Protein AF-A0AAP7IEZ2-F1 (afdb_monomer_lite)

Organism: NCBI:txid246432

Sequence (228 aa):
MKILALTYTPIIMEKRTYQNAIQQYSETKPFHDGSIRPTPSFDKSLPGISSMCRKEMLVNQVEVGDIILYFTNAKDYECEKHKSIGRNHSRLTAILKVEKIFKGTNSIHAHQQANEYYENKGIESPNNCLAGNNFPRKKGCGIIGRNQTYQSTINGYNARVKNCETFVVTSYIYSNFTTPVPFLKEDYEKILNRKLKKNSPFNQRYIKLDEDEYEAILDHIKSFGEQV

Structure (mmCIF, N/CA/C/O backbone):
data_AF-A0AAP7IEZ2-F1
#
_entry.id   AF-A0AAP7IEZ2-F1
#
loop_
_atom_site.group_PDB
_atom_site.id
_atom_site.type_symbol
_atom_site.label_atom_id
_atom_site.label_alt_id
_atom_site.label_comp_id
_atom_site.label_asym_id
_atom_site.label_entity_id
_atom_site.label_seq_id
_atom_site.pdbx_PDB_ins_code
_atom_site.Cartn_x
_atom_site.Cartn_y
_atom_site.Cartn_z
_atom_site.occupancy
_atom_site.B_iso_or_equiv
_atom_site.auth_seq_id
_atom_site.auth_comp_id
_atom_site.auth_asym_id
_atom_site.auth_atom_id
_atom_site.pdbx_PDB_model_num
ATOM 1 N N . MET A 1 1 ? -19.303 -3.868 -8.451 1.00 93.25 1 MET A N 1
ATOM 2 C CA . MET A 1 1 ? -17.878 -4.064 -8.125 1.00 93.25 1 MET A CA 1
ATOM 3 C C . MET A 1 1 ? -17.065 -3.025 -8.873 1.00 93.25 1 MET A C 1
ATOM 5 O O . MET A 1 1 ? -17.287 -2.833 -10.062 1.00 93.25 1 MET A O 1
ATOM 9 N N . LYS A 1 2 ? -16.184 -2.313 -8.179 1.00 96.25 2 LYS A N 1
ATOM 10 C CA . LYS A 1 2 ? -15.226 -1.360 -8.745 1.00 96.25 2 LYS A CA 1
ATOM 11 C C . LYS A 1 2 ? -13.822 -1.952 -8.647 1.00 96.25 2 LYS A C 1
ATOM 13 O O . LYS A 1 2 ? -13.524 -2.666 -7.692 1.00 96.25 2 LYS A O 1
ATOM 18 N N . ILE A 1 3 ? -12.970 -1.602 -9.605 1.00 96.94 3 ILE A N 1
ATOM 19 C CA . ILE A 1 3 ? -11.556 -1.973 -9.624 1.00 96.94 3 ILE A CA 1
ATOM 20 C C . ILE A 1 3 ? -10.755 -0.678 -9.571 1.00 96.94 3 ILE A C 1
ATOM 22 O O . ILE A 1 3 ? -10.867 0.171 -10.455 1.00 96.94 3 ILE A O 1
ATOM 26 N N . LEU A 1 4 ? -10.017 -0.473 -8.484 1.00 94.81 4 LEU A N 1
ATOM 27 C CA . LEU A 1 4 ? -9.353 0.793 -8.190 1.00 94.81 4 LEU A CA 1
ATOM 28 C C . LEU A 1 4 ? -7.847 0.577 -8.069 1.00 94.81 4 LEU A C 1
ATOM 30 O O . LEU A 1 4 ? -7.405 -0.223 -7.255 1.00 94.81 4 LEU A O 1
ATOM 34 N N . ALA A 1 5 ? -7.043 1.328 -8.813 1.00 93.38 5 ALA A N 1
ATOM 35 C CA . ALA A 1 5 ? -5.586 1.252 -8.754 1.00 93.38 5 ALA A CA 1
ATOM 36 C C . ALA A 1 5 ? -4.985 2.537 -8.181 1.00 93.38 5 ALA A C 1
ATOM 38 O O . ALA A 1 5 ? -5.351 3.638 -8.593 1.00 93.38 5 ALA A O 1
ATOM 39 N N . LEU A 1 6 ? -4.047 2.420 -7.241 1.00 91.81 6 LEU A N 1
ATOM 40 C CA . LEU A 1 6 ? -3.397 3.565 -6.601 1.00 91.81 6 LEU A CA 1
ATOM 41 C C . LEU A 1 6 ? -1.920 3.318 -6.314 1.00 91.81 6 LEU A C 1
ATOM 43 O O . LEU A 1 6 ? -1.449 2.182 -6.319 1.00 91.81 6 LEU A O 1
ATOM 47 N N . THR A 1 7 ? -1.200 4.404 -6.010 1.00 92.06 7 THR A N 1
ATOM 48 C CA . THR A 1 7 ? 0.209 4.320 -5.609 1.00 92.06 7 THR A CA 1
ATOM 49 C C . THR A 1 7 ? 0.473 4.539 -4.122 1.00 92.06 7 THR A C 1
ATOM 51 O O . THR A 1 7 ? -0.280 5.219 -3.405 1.00 92.06 7 THR A O 1
ATOM 54 N N . TYR A 1 8 ? 1.607 4.004 -3.673 1.00 92.31 8 TYR A N 1
ATOM 55 C CA . TYR A 1 8 ? 2.236 4.306 -2.390 1.00 92.31 8 TYR A CA 1
ATOM 56 C C . TYR A 1 8 ? 3.765 4.390 -2.521 1.00 92.31 8 TYR A C 1
ATOM 58 O O . TYR A 1 8 ? 4.344 4.071 -3.563 1.00 92.31 8 TYR A O 1
ATOM 66 N N . THR A 1 9 ? 4.420 4.859 -1.460 1.00 92.31 9 THR A N 1
ATOM 67 C CA . THR A 1 9 ? 5.882 4.949 -1.385 1.00 92.31 9 THR A CA 1
ATOM 68 C C . THR A 1 9 ? 6.406 3.752 -0.590 1.00 92.31 9 THR A C 1
ATOM 70 O O . THR A 1 9 ? 6.120 3.672 0.609 1.00 92.31 9 THR A O 1
ATOM 73 N N . PRO A 1 10 ? 7.158 2.825 -1.206 1.00 94.31 10 PRO A N 1
ATOM 74 C CA . PRO A 1 10 ? 7.689 1.671 -0.494 1.00 94.31 10 PRO A CA 1
ATOM 75 C C . PRO A 1 10 ? 8.904 2.048 0.364 1.00 94.31 10 PRO A C 1
ATOM 77 O O . PRO A 1 10 ? 9.624 3.000 0.057 1.00 94.31 10 PRO A O 1
ATOM 80 N N . ILE A 1 11 ? 9.159 1.284 1.428 1.00 93.50 11 ILE A N 1
ATOM 81 C CA . ILE A 1 11 ? 10.223 1.563 2.402 1.00 93.50 11 ILE A CA 1
ATOM 82 C C . ILE A 1 11 ? 11.633 1.502 1.795 1.00 93.50 11 ILE A C 1
ATOM 84 O O . ILE A 1 11 ? 12.502 2.267 2.208 1.00 93.50 11 ILE A O 1
ATOM 88 N N . ILE A 1 12 ? 11.848 0.668 0.767 1.00 92.06 12 ILE A N 1
ATOM 89 C CA . ILE A 1 12 ? 13.116 0.576 0.018 1.00 92.06 12 ILE A CA 1
ATOM 90 C C . ILE A 1 12 ? 13.580 1.922 -0.565 1.00 92.06 12 ILE A C 1
ATOM 92 O O . ILE A 1 12 ? 14.773 2.099 -0.792 1.00 92.06 12 ILE A O 1
ATOM 96 N N . MET A 1 13 ? 12.675 2.894 -0.747 1.00 91.38 13 MET A N 1
ATOM 97 C CA . MET A 1 13 ? 13.020 4.250 -1.198 1.00 91.38 13 MET A CA 1
ATOM 98 C C . MET A 1 13 ? 14.037 4.959 -0.300 1.00 91.38 13 MET A C 1
ATOM 100 O O . MET A 1 13 ? 14.737 5.856 -0.766 1.00 91.38 13 MET A O 1
ATOM 104 N N . GLU A 1 14 ? 14.124 4.579 0.976 1.00 90.88 14 GLU A N 1
ATOM 105 C CA . GLU A 1 14 ? 15.122 5.098 1.903 1.00 90.88 14 GLU A CA 1
ATOM 106 C C . GLU A 1 14 ? 15.958 3.957 2.484 1.00 90.88 14 GLU A C 1
ATOM 108 O O . GLU A 1 14 ? 15.595 3.348 3.490 1.00 90.88 14 GLU A O 1
ATOM 113 N N . LYS A 1 15 ? 17.126 3.702 1.875 1.00 89.12 15 LYS A N 1
ATOM 114 C CA . LYS A 1 15 ? 18.026 2.589 2.229 1.00 89.12 15 LYS A CA 1
ATOM 115 C C . LYS A 1 15 ? 18.264 2.457 3.738 1.00 89.12 15 LYS A C 1
ATOM 117 O O . LYS A 1 15 ? 18.097 1.372 4.285 1.00 89.12 15 LYS A O 1
ATOM 122 N N . ARG A 1 16 ? 18.611 3.556 4.420 1.00 91.38 16 ARG A N 1
ATOM 123 C CA . ARG A 1 16 ? 18.881 3.550 5.870 1.00 91.38 16 ARG A CA 1
ATOM 124 C C . ARG A 1 16 ? 17.635 3.200 6.685 1.00 91.38 16 ARG A C 1
ATOM 126 O O . ARG A 1 16 ? 17.714 2.411 7.619 1.00 91.38 16 ARG A O 1
ATOM 133 N N . THR A 1 17 ? 16.492 3.777 6.328 1.00 93.06 17 THR A N 1
ATOM 134 C CA . THR A 1 17 ? 15.208 3.519 6.989 1.00 93.06 17 THR A CA 1
ATOM 135 C C . THR A 1 17 ? 14.796 2.057 6.821 1.00 93.06 17 THR A C 1
ATOM 137 O O . THR A 1 17 ? 14.411 1.412 7.793 1.00 93.06 17 THR A O 1
ATOM 140 N N . TYR A 1 18 ? 14.954 1.501 5.617 1.00 92.25 18 TYR A N 1
ATOM 141 C CA . TYR A 1 18 ? 14.718 0.084 5.356 1.00 92.25 18 TYR A CA 1
ATOM 142 C C . TYR A 1 18 ? 15.659 -0.824 6.162 1.00 92.25 18 TYR A C 1
ATOM 144 O O . TYR A 1 18 ? 15.186 -1.751 6.814 1.00 92.25 18 TYR A O 1
ATOM 152 N N . GLN A 1 19 ? 16.964 -0.529 6.191 1.00 91.31 19 GLN A N 1
ATOM 153 C CA . GLN A 1 19 ? 17.949 -1.287 6.977 1.00 91.31 19 GLN A CA 1
ATOM 154 C C . GLN A 1 19 ? 17.619 -1.303 8.476 1.00 91.31 19 GLN A C 1
ATOM 156 O O . GLN A 1 19 ? 17.681 -2.353 9.108 1.00 91.31 19 GLN A O 1
ATOM 161 N N . ASN A 1 20 ? 17.220 -0.164 9.042 1.00 93.56 20 ASN A N 1
ATOM 162 C CA . ASN A 1 20 ? 16.782 -0.107 10.436 1.00 93.56 20 ASN A CA 1
ATOM 163 C C . ASN A 1 20 ? 15.496 -0.918 10.657 1.00 93.56 20 ASN A C 1
ATOM 165 O O . ASN A 1 20 ? 15.371 -1.619 11.659 1.00 93.56 20 ASN A O 1
ATOM 169 N N . ALA A 1 21 ? 14.539 -0.828 9.727 1.00 92.38 21 ALA A N 1
ATOM 170 C CA . ALA A 1 21 ? 13.266 -1.524 9.843 1.00 92.38 21 ALA A CA 1
ATOM 171 C C . ALA A 1 21 ? 13.448 -3.045 9.855 1.00 92.38 21 ALA A C 1
ATOM 173 O O . ALA A 1 21 ? 12.914 -3.686 10.750 1.00 92.38 21 ALA A O 1
ATOM 174 N N . ILE A 1 22 ? 14.261 -3.620 8.962 1.00 92.31 22 ILE A N 1
ATOM 175 C CA . ILE A 1 22 ? 14.499 -5.078 8.935 1.00 92.31 22 ILE A CA 1
ATOM 176 C C . ILE A 1 22 ? 15.251 -5.603 10.168 1.00 92.31 22 ILE A C 1
ATOM 178 O O . ILE A 1 22 ? 15.146 -6.783 10.484 1.00 92.31 22 ILE A O 1
ATOM 182 N N . GLN A 1 23 ? 15.997 -4.749 10.880 1.00 92.75 23 GLN A N 1
ATOM 183 C CA . GLN A 1 23 ? 16.635 -5.116 12.152 1.00 92.75 23 GLN A CA 1
ATOM 184 C C . GLN A 1 23 ? 15.640 -5.159 13.317 1.00 92.75 23 GLN A C 1
ATOM 186 O O . GLN A 1 23 ? 15.868 -5.868 14.292 1.00 92.75 23 GLN A O 1
ATOM 191 N N . GLN A 1 24 ? 14.565 -4.369 13.250 1.00 92.88 24 GLN A N 1
ATOM 192 C CA . GLN A 1 24 ? 13.563 -4.256 14.315 1.00 92.88 24 GLN A CA 1
ATOM 193 C C . GLN A 1 24 ? 12.298 -5.085 14.046 1.00 92.88 24 GLN A C 1
ATOM 195 O O . GLN A 1 24 ? 11.609 -5.447 14.995 1.00 92.88 24 GLN A O 1
ATOM 200 N N . TYR A 1 25 ? 12.003 -5.352 12.774 1.00 89.25 25 TYR A N 1
ATOM 201 C CA . TYR A 1 25 ? 10.783 -5.971 12.259 1.00 89.25 25 TYR A CA 1
ATOM 202 C C . TYR A 1 25 ? 11.180 -6.957 11.157 1.00 89.25 25 TYR A C 1
ATOM 204 O O . TYR A 1 25 ? 11.312 -6.574 9.987 1.00 89.25 25 TYR A O 1
ATOM 212 N N . SER A 1 26 ? 11.440 -8.210 11.532 1.00 87.31 26 SER A N 1
ATOM 213 C CA . SER A 1 26 ? 11.982 -9.242 10.634 1.00 87.31 26 SER A CA 1
ATOM 214 C C . SER A 1 26 ? 11.062 -9.562 9.450 1.00 87.31 26 SER A C 1
ATOM 216 O O . SER A 1 26 ? 11.529 -10.006 8.403 1.00 87.31 26 SER A O 1
ATOM 218 N N . GLU A 1 27 ? 9.768 -9.277 9.579 1.00 87.69 27 GLU A N 1
ATOM 219 C CA . GLU A 1 27 ? 8.741 -9.401 8.548 1.00 87.69 27 GLU A CA 1
ATOM 220 C C . GLU A 1 27 ? 8.779 -8.281 7.494 1.00 87.69 27 GLU A C 1
ATOM 222 O O . GLU A 1 27 ? 8.076 -8.347 6.481 1.00 87.69 27 GLU A O 1
ATOM 227 N N . THR A 1 28 ? 9.581 -7.233 7.703 1.00 90.50 28 THR A N 1
ATOM 228 C CA . THR A 1 28 ? 9.650 -6.098 6.778 1.00 90.50 28 THR A CA 1
ATOM 229 C C . THR A 1 28 ? 10.283 -6.505 5.452 1.00 90.50 28 THR A C 1
ATOM 231 O O . THR A 1 28 ? 11.459 -6.854 5.376 1.00 90.50 28 THR A O 1
ATOM 234 N N . LYS A 1 29 ? 9.508 -6.376 4.372 1.00 92.75 29 LYS A N 1
ATOM 235 C CA . LYS A 1 29 ? 9.955 -6.600 2.994 1.00 92.75 29 LYS A CA 1
ATOM 236 C C . LYS A 1 29 ? 10.253 -5.267 2.289 1.00 92.75 29 LYS A C 1
ATOM 238 O O . LYS A 1 29 ? 9.670 -4.244 2.664 1.00 92.75 29 LYS A O 1
ATOM 243 N N . PRO A 1 30 ? 11.125 -5.246 1.261 1.00 92.50 30 PRO A N 1
ATOM 244 C CA . PRO A 1 30 ? 11.567 -4.003 0.624 1.00 92.50 30 PRO A CA 1
ATOM 245 C C . PRO A 1 30 ? 10.418 -3.150 0.081 1.00 92.50 30 PRO A C 1
ATOM 247 O O . PRO A 1 30 ? 10.435 -1.923 0.195 1.00 92.50 30 PRO A O 1
ATOM 250 N N . PHE A 1 31 ? 9.391 -3.798 -0.464 1.00 94.06 31 PHE A N 1
ATOM 251 C CA . PHE A 1 31 ? 8.250 -3.106 -1.043 1.00 94.06 31 PHE A CA 1
ATOM 252 C C . PHE A 1 31 ? 7.072 -2.937 -0.078 1.00 94.06 31 PHE A C 1
ATOM 254 O O . PHE A 1 31 ? 6.002 -2.534 -0.513 1.00 94.06 31 PHE A O 1
ATOM 261 N N . HIS A 1 32 ? 7.225 -3.158 1.231 1.00 94.31 32 HIS A N 1
ATOM 262 C CA . HIS A 1 32 ? 6.200 -2.720 2.187 1.00 94.31 32 HIS A CA 1
ATOM 263 C C . HIS A 1 32 ? 6.060 -1.194 2.199 1.00 94.31 32 HIS A C 1
ATOM 265 O O . HIS A 1 32 ? 7.002 -0.467 1.880 1.00 94.31 32 HIS A O 1
ATOM 271 N N . ASP A 1 33 ? 4.883 -0.696 2.584 1.00 93.50 33 ASP A N 1
ATOM 272 C CA . ASP A 1 33 ? 4.642 0.741 2.714 1.00 93.50 33 ASP A CA 1
ATOM 273 C C . ASP A 1 33 ? 5.628 1.375 3.711 1.00 93.50 33 ASP A C 1
ATOM 275 O O . ASP A 1 33 ? 5.915 0.829 4.786 1.00 93.50 33 ASP A O 1
ATOM 279 N N . GLY A 1 34 ? 6.196 2.511 3.301 1.00 93.00 34 GLY A N 1
ATOM 280 C CA . GLY A 1 34 ? 7.249 3.208 4.027 1.00 93.00 34 GLY A CA 1
ATOM 281 C C . GLY A 1 34 ? 6.776 3.984 5.251 1.00 93.00 34 GLY A C 1
ATOM 282 O O . GLY A 1 34 ? 7.614 4.430 6.022 1.00 93.00 34 GLY A O 1
ATOM 283 N N . SER A 1 35 ? 5.474 4.162 5.460 1.00 92.44 35 SER A N 1
ATOM 284 C CA . SER A 1 35 ? 4.923 4.897 6.600 1.00 92.44 35 SER A CA 1
ATOM 285 C C . SER A 1 35 ? 5.275 4.247 7.944 1.00 92.44 35 SER A C 1
ATOM 287 O O . SER A 1 35 ? 5.383 3.027 8.066 1.00 92.44 35 SER A O 1
ATOM 289 N N . ILE A 1 36 ? 5.350 5.061 9.004 1.00 92.62 36 ILE A N 1
ATOM 290 C CA . ILE A 1 36 ? 5.385 4.554 10.389 1.00 92.62 36 ILE A CA 1
ATOM 291 C C . ILE A 1 36 ? 4.061 3.880 10.799 1.00 92.62 36 ILE A C 1
ATOM 293 O O . ILE A 1 36 ? 4.030 3.103 11.748 1.00 92.62 36 ILE A O 1
ATOM 297 N N . ARG A 1 37 ? 2.969 4.170 10.080 1.00 91.50 37 ARG A N 1
ATOM 298 C CA . ARG A 1 37 ? 1.679 3.466 10.138 1.00 91.50 37 ARG A CA 1
ATOM 299 C C . ARG A 1 37 ? 1.270 3.057 8.714 1.00 91.50 37 ARG A C 1
ATOM 301 O O . ARG A 1 37 ? 0.550 3.816 8.051 1.00 91.50 37 ARG A O 1
ATOM 308 N 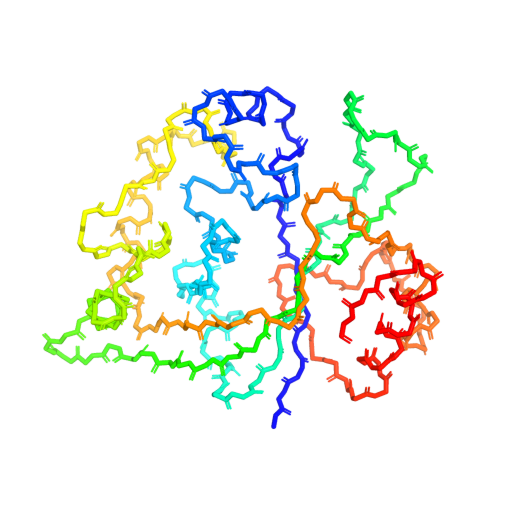N . PRO A 1 38 ? 1.803 1.932 8.207 1.00 89.62 38 PRO A N 1
ATOM 309 C CA . PRO A 1 38 ? 1.565 1.423 6.855 1.00 89.62 38 PRO A CA 1
ATOM 310 C C . PRO A 1 38 ? 0.084 1.381 6.475 1.00 89.62 38 PRO A C 1
ATOM 312 O O . PRO A 1 38 ? -0.740 0.909 7.258 1.00 89.62 38 PRO A O 1
ATOM 315 N N . THR A 1 39 ? -0.271 1.884 5.290 1.00 86.88 39 THR A N 1
ATOM 316 C CA . THR A 1 39 ? -1.652 1.842 4.778 1.00 86.88 39 THR A CA 1
ATOM 317 C C . THR A 1 39 ? -1.675 1.462 3.294 1.00 86.88 39 THR A C 1
ATOM 319 O O . THR A 1 39 ? -1.423 2.336 2.459 1.00 86.88 39 THR A O 1
ATOM 322 N N . PRO A 1 40 ? -2.053 0.217 2.952 1.00 86.81 40 PRO A N 1
ATOM 323 C CA . PRO A 1 40 ? -2.458 -0.872 3.840 1.00 86.81 40 PRO A CA 1
ATOM 324 C C . PRO A 1 40 ? -1.306 -1.379 4.711 1.00 86.81 40 PRO A C 1
ATOM 326 O O . PRO A 1 40 ? -0.135 -1.238 4.356 1.00 86.81 40 PRO A O 1
ATOM 329 N N . SER A 1 41 ? -1.624 -1.963 5.867 1.00 87.12 41 SER A N 1
ATOM 330 C CA . SER A 1 41 ? -0.621 -2.688 6.660 1.00 87.12 41 SER A CA 1
ATOM 331 C C . SER A 1 41 ? -0.370 -4.057 6.041 1.00 87.12 41 SER A C 1
ATOM 333 O O . SER A 1 41 ? -0.971 -5.051 6.438 1.00 87.12 41 SER A O 1
ATOM 335 N N . PHE A 1 42 ? 0.471 -4.069 5.006 1.00 89.38 42 PHE A N 1
ATOM 336 C CA . PHE A 1 42 ? 0.752 -5.255 4.201 1.00 89.38 42 PHE A CA 1
ATOM 337 C C . PHE A 1 42 ? 1.419 -6.405 4.976 1.00 89.38 42 PHE A C 1
ATOM 339 O O . PHE A 1 42 ? 1.398 -7.556 4.556 1.00 89.38 42 PHE A O 1
ATOM 346 N N . ASP A 1 43 ? 1.986 -6.093 6.133 1.00 85.31 43 ASP A N 1
ATOM 347 C CA . ASP A 1 43 ? 2.564 -7.034 7.084 1.00 85.31 43 ASP A CA 1
ATOM 348 C C . ASP A 1 43 ? 1.522 -7.889 7.830 1.00 85.31 43 ASP A C 1
ATOM 350 O O . ASP A 1 43 ? 1.901 -8.845 8.501 1.00 85.31 43 ASP A O 1
ATOM 354 N N . LYS A 1 44 ? 0.221 -7.584 7.716 1.00 89.81 44 LYS A N 1
ATOM 355 C CA . LYS A 1 44 ? -0.858 -8.341 8.372 1.00 89.81 44 LYS A CA 1
ATOM 356 C C . LYS A 1 44 ? -1.633 -9.212 7.380 1.00 89.81 44 LYS A C 1
ATOM 358 O O . LYS A 1 44 ? -1.753 -8.870 6.208 1.00 89.81 44 LYS A O 1
ATOM 363 N N . SER A 1 45 ? -2.210 -10.313 7.868 1.00 90.56 45 SER A N 1
ATOM 364 C CA . SER A 1 45 ? -2.990 -11.273 7.063 1.00 90.56 45 SER A CA 1
ATOM 365 C C . SER A 1 45 ? -4.292 -10.692 6.501 1.00 90.56 45 SER A C 1
ATOM 367 O O . SER A 1 45 ? -4.712 -11.065 5.408 1.00 90.56 45 SER A O 1
ATOM 369 N N . LEU A 1 46 ? -4.906 -9.760 7.232 1.00 93.75 46 LEU A N 1
ATOM 370 C CA . LEU A 1 46 ? -6.061 -8.974 6.806 1.00 93.75 46 LEU A CA 1
ATOM 371 C C . LEU A 1 46 ? -5.676 -7.488 6.825 1.00 93.75 46 LEU A C 1
ATOM 373 O O . LEU A 1 46 ? -5.835 -6.824 7.854 1.00 93.75 46 LEU A O 1
ATOM 377 N N . PRO A 1 47 ? -5.111 -6.948 5.730 1.00 94.50 47 PRO A N 1
ATOM 378 C CA . PRO A 1 47 ? -4.680 -5.561 5.701 1.00 94.50 47 PRO A CA 1
ATOM 379 C C . PRO A 1 47 ? -5.854 -4.602 5.915 1.00 94.50 47 PRO A C 1
ATOM 381 O O . PRO A 1 47 ? -6.939 -4.755 5.347 1.00 94.50 47 PRO A O 1
ATOM 384 N N . GLY A 1 48 ? -5.616 -3.567 6.717 1.00 93.38 48 GLY A N 1
ATOM 385 C CA . GLY A 1 48 ? -6.572 -2.491 6.952 1.00 93.38 48 GLY A CA 1
ATOM 386 C C . GLY A 1 48 ? -6.260 -1.249 6.128 1.00 93.38 48 GLY A C 1
ATOM 387 O O . GLY A 1 48 ? -5.093 -0.925 5.895 1.00 93.38 48 GLY A O 1
ATOM 388 N N . ILE A 1 49 ? -7.291 -0.499 5.745 1.00 92.56 49 ILE A N 1
ATOM 389 C CA . ILE A 1 49 ? -7.181 0.821 5.122 1.00 92.56 49 ILE A CA 1
ATOM 390 C C . ILE A 1 49 ? -7.976 1.819 5.962 1.00 92.56 49 ILE A C 1
ATOM 392 O O . ILE A 1 49 ? -9.206 1.848 5.951 1.00 92.56 49 ILE A O 1
ATOM 396 N N . SER A 1 50 ? -7.256 2.670 6.687 1.00 89.25 50 SER A N 1
ATOM 397 C CA . SER A 1 50 ? -7.855 3.773 7.436 1.00 89.25 50 SER A CA 1
ATOM 398 C C . SER A 1 50 ? -8.079 5.000 6.547 1.00 89.25 50 SER A C 1
ATOM 400 O O . SER A 1 50 ? -7.227 5.358 5.723 1.00 89.25 50 SER A O 1
ATOM 402 N N . SER A 1 51 ? -9.190 5.715 6.760 1.00 81.00 51 SER A N 1
ATOM 403 C CA . SER A 1 51 ? -9.444 6.985 6.068 1.00 81.00 51 SER A CA 1
ATOM 404 C C . SER A 1 51 ? -8.450 8.102 6.446 1.00 81.00 51 SER A C 1
ATOM 406 O O . SER A 1 51 ? -8.307 9.052 5.686 1.00 81.00 51 SER A O 1
ATOM 408 N N . MET A 1 52 ? -7.643 7.967 7.510 1.00 82.25 52 MET A N 1
ATOM 409 C CA . MET A 1 52 ? -6.656 8.980 7.950 1.00 82.25 52 MET A CA 1
ATOM 410 C C . MET A 1 52 ? -5.738 9.544 6.849 1.00 82.25 52 MET A C 1
ATOM 412 O O . MET A 1 52 ? -5.328 10.704 6.914 1.00 82.25 52 MET A O 1
ATOM 416 N N . CYS A 1 53 ? -5.353 8.721 5.872 1.00 69.56 53 CYS A N 1
ATOM 417 C CA . CYS A 1 53 ? -4.459 9.122 4.780 1.00 69.56 53 CYS A CA 1
ATOM 418 C C . CYS A 1 53 ? -5.145 9.130 3.412 1.00 69.56 53 CYS A C 1
ATOM 420 O O . CYS A 1 53 ? -4.535 9.552 2.436 1.00 69.56 53 CYS A O 1
ATOM 422 N N . ARG A 1 54 ? -6.372 8.606 3.319 1.00 68.62 54 ARG A N 1
ATOM 423 C CA . ARG A 1 54 ? -7.042 8.302 2.046 1.00 68.62 54 ARG A CA 1
ATOM 424 C C . ARG A 1 54 ? -8.539 8.657 2.066 1.00 68.62 54 ARG A C 1
ATOM 426 O O . ARG A 1 54 ? -9.283 8.135 1.241 1.00 68.62 54 ARG A O 1
ATOM 433 N N . LYS A 1 55 ? -8.987 9.520 2.993 1.00 65.69 55 LYS A N 1
ATOM 434 C CA . LYS A 1 55 ? -10.408 9.852 3.246 1.00 65.69 55 LYS A CA 1
ATOM 435 C C . LYS A 1 55 ? -11.154 10.224 1.971 1.00 65.69 55 LYS A C 1
ATOM 437 O O . LYS A 1 55 ? -12.115 9.562 1.601 1.00 65.69 55 LYS A O 1
ATOM 442 N N . GLU A 1 56 ? -10.642 11.215 1.255 1.00 64.56 56 GLU A N 1
ATOM 443 C CA . GLU A 1 56 ? -11.251 11.718 0.017 1.00 64.56 56 GLU A CA 1
ATOM 444 C C . GLU A 1 56 ? -10.856 10.905 -1.223 1.00 64.56 56 GLU A C 1
ATOM 446 O O . GLU A 1 56 ? -11.350 11.146 -2.319 1.00 64.56 56 GLU A O 1
ATOM 451 N N . MET A 1 57 ? -9.939 9.948 -1.067 1.00 71.12 57 MET A N 1
ATOM 452 C CA . MET A 1 57 ? -9.221 9.331 -2.180 1.00 71.12 57 MET A CA 1
ATOM 453 C C . MET A 1 57 ? -9.455 7.832 -2.307 1.00 71.12 57 MET A C 1
ATOM 455 O O . MET A 1 57 ? -8.926 7.254 -3.235 1.00 71.12 57 MET A O 1
ATOM 459 N N . LEU A 1 58 ? -10.121 7.154 -1.377 1.00 82.69 58 LEU A N 1
ATOM 460 C CA . LEU A 1 58 ? -10.372 5.715 -1.520 1.00 82.69 58 LEU A CA 1
ATOM 461 C C . LEU A 1 58 ? -11.463 5.253 -0.569 1.00 82.69 58 LEU A C 1
ATOM 463 O O . LEU A 1 58 ? -12.452 4.668 -0.984 1.00 82.69 58 LEU A O 1
ATOM 467 N N . VAL A 1 59 ? -11.286 5.541 0.718 1.00 80.94 59 VAL A N 1
ATOM 468 C CA . VAL A 1 59 ? -12.026 4.851 1.780 1.00 80.94 59 VAL A CA 1
ATOM 469 C C . VAL A 1 59 ? -13.527 5.161 1.748 1.00 80.94 59 VAL A C 1
ATOM 471 O O . VAL A 1 59 ? -14.333 4.277 2.006 1.00 80.94 59 VAL A O 1
ATOM 474 N N . ASN A 1 60 ? -13.910 6.371 1.336 1.00 82.44 60 ASN A N 1
ATOM 475 C CA . ASN A 1 60 ? -15.317 6.750 1.168 1.00 82.44 60 ASN A CA 1
ATOM 476 C C . ASN A 1 60 ? -15.904 6.354 -0.200 1.00 82.44 60 ASN A C 1
ATOM 478 O O . ASN A 1 60 ? -17.066 6.639 -0.467 1.00 82.44 60 ASN A O 1
ATOM 482 N N . GLN A 1 61 ? -15.096 5.762 -1.079 1.00 87.69 61 GLN A N 1
ATOM 483 C CA . GLN A 1 61 ? -15.454 5.440 -2.462 1.00 87.69 61 GLN A CA 1
ATOM 484 C C . GLN A 1 61 ? -15.579 3.935 -2.700 1.00 87.69 61 GLN A C 1
ATOM 486 O O . GLN A 1 61 ? -16.024 3.548 -3.775 1.00 87.69 61 GLN A O 1
ATOM 491 N N . VAL A 1 62 ? -15.184 3.098 -1.738 1.00 92.62 62 VAL A N 1
ATOM 492 C CA . VAL A 1 62 ? -15.201 1.634 -1.850 1.00 92.62 62 VAL A CA 1
ATOM 493 C C . VAL A 1 62 ? -16.423 1.019 -1.175 1.00 92.62 62 VAL A C 1
ATOM 495 O O . VAL A 1 62 ? -16.967 1.556 -0.211 1.00 92.62 62 VAL A O 1
ATOM 498 N N . GLU A 1 63 ? -16.826 -0.133 -1.686 1.00 95.69 63 GLU A N 1
ATOM 499 C CA . GLU A 1 63 ? -17.883 -1.005 -1.186 1.00 95.69 63 GLU A CA 1
ATOM 500 C C . GLU A 1 63 ? -17.337 -2.422 -0.977 1.00 95.69 63 GLU A C 1
ATOM 502 O O . GLU A 1 63 ? -16.279 -2.785 -1.493 1.00 95.69 63 GLU A O 1
ATOM 507 N N . VAL A 1 64 ? -18.054 -3.235 -0.197 1.00 97.69 64 VAL A N 1
ATOM 508 C CA . VAL A 1 64 ? -17.706 -4.652 -0.018 1.00 97.69 64 VAL A CA 1
ATOM 509 C C . VAL A 1 64 ? -17.718 -5.360 -1.372 1.00 97.69 64 VAL A C 1
ATOM 511 O O . VAL A 1 64 ? -18.655 -5.205 -2.152 1.00 97.69 64 VAL A O 1
ATOM 514 N N . GLY A 1 65 ? -16.673 -6.141 -1.639 1.00 97.88 65 GLY A N 1
ATOM 515 C CA . GLY A 1 65 ? -16.458 -6.838 -2.904 1.00 97.88 65 GLY A CA 1
ATOM 516 C C . GLY A 1 65 ? -15.626 -6.068 -3.931 1.00 97.88 65 GLY A C 1
ATOM 517 O O . GLY A 1 65 ? -15.185 -6.688 -4.892 1.00 97.88 65 GLY A O 1
ATOM 518 N N . ASP A 1 66 ? -15.367 -4.771 -3.739 1.00 97.94 66 ASP A N 1
ATOM 519 C CA . ASP A 1 66 ? -14.475 -4.016 -4.625 1.00 97.94 66 ASP A CA 1
ATOM 520 C C . ASP A 1 66 ? -13.030 -4.529 -4.574 1.00 97.94 66 ASP A C 1
ATOM 522 O O . ASP A 1 66 ? -12.572 -5.052 -3.553 1.00 97.94 66 ASP A O 1
ATOM 526 N N . ILE A 1 67 ? -12.302 -4.322 -5.673 1.00 97.94 67 ILE A N 1
ATOM 527 C CA . ILE A 1 67 ? -10.902 -4.713 -5.837 1.00 97.94 67 ILE A CA 1
ATOM 528 C C . ILE A 1 67 ? -10.007 -3.477 -5.823 1.00 97.94 67 ILE A C 1
ATOM 530 O O . ILE A 1 67 ? -10.306 -2.456 -6.447 1.00 97.94 67 ILE A O 1
ATOM 534 N N . ILE A 1 68 ? -8.887 -3.568 -5.110 1.00 96.19 68 ILE A N 1
ATOM 535 C CA . ILE A 1 68 ? -7.936 -2.477 -4.930 1.00 96.19 68 ILE A CA 1
ATOM 536 C C . ILE A 1 68 ? -6.526 -2.958 -5.276 1.00 96.19 68 ILE A C 1
ATOM 538 O O . ILE A 1 68 ? -5.970 -3.822 -4.601 1.00 96.19 68 ILE A O 1
ATOM 542 N N . LEU A 1 69 ? -5.926 -2.360 -6.301 1.00 96.38 69 LEU A N 1
ATOM 543 C CA . LEU A 1 69 ? -4.571 -2.642 -6.758 1.00 96.38 69 LEU A CA 1
ATOM 544 C C . LEU A 1 69 ? -3.600 -1.605 -6.195 1.00 96.38 69 LEU A C 1
ATOM 546 O O . LEU A 1 69 ? -3.797 -0.393 -6.336 1.00 96.38 69 LEU A O 1
ATOM 550 N N . TYR A 1 70 ? -2.512 -2.087 -5.605 1.00 95.00 70 TYR A N 1
ATOM 551 C CA . TYR A 1 70 ? -1.451 -1.255 -5.056 1.00 95.00 70 TYR A CA 1
ATOM 552 C C . TYR A 1 70 ? -0.191 -1.341 -5.897 1.00 95.00 70 TYR A C 1
ATOM 554 O O . TYR A 1 70 ? 0.509 -2.352 -5.923 1.00 95.00 70 TYR A O 1
ATOM 562 N N . PHE A 1 71 ? 0.123 -0.217 -6.528 1.00 95.12 71 PHE A N 1
ATOM 563 C CA . PHE A 1 71 ? 1.374 -0.007 -7.227 1.00 95.12 71 PHE A CA 1
ATOM 564 C C . PHE A 1 71 ? 2.329 0.828 -6.378 1.00 95.12 71 PHE A C 1
ATOM 566 O O . PHE A 1 71 ? 1.931 1.685 -5.589 1.00 95.12 71 PHE A O 1
ATOM 573 N N . THR A 1 72 ? 3.623 0.651 -6.566 1.00 94.19 72 THR A N 1
ATOM 574 C CA . THR A 1 72 ? 4.597 1.613 -6.053 1.00 94.19 72 THR A CA 1
ATOM 575 C C . THR A 1 72 ? 4.628 2.870 -6.936 1.00 94.19 72 THR A C 1
ATOM 577 O O . THR 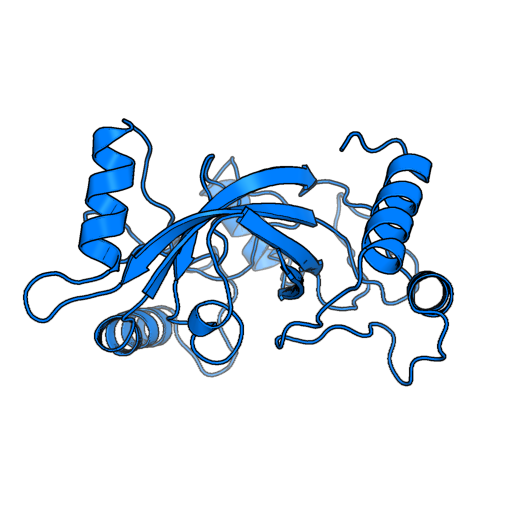A 1 72 ? 4.228 2.848 -8.105 1.00 94.19 72 THR A O 1
ATOM 580 N N . ASN A 1 73 ? 5.098 3.999 -6.404 1.00 92.19 73 ASN A N 1
ATOM 581 C CA . ASN A 1 73 ? 5.358 5.194 -7.213 1.00 92.19 73 ASN A CA 1
ATOM 582 C C . ASN A 1 73 ? 6.398 4.933 -8.328 1.00 92.19 73 ASN A C 1
ATOM 584 O O . ASN A 1 73 ? 7.240 4.063 -8.207 1.00 92.19 73 ASN A O 1
ATOM 588 N N . ALA A 1 74 ? 6.367 5.671 -9.440 1.00 88.62 74 ALA A N 1
ATOM 589 C CA . ALA A 1 74 ? 7.322 5.414 -10.524 1.00 88.62 74 ALA A CA 1
ATOM 590 C C . ALA A 1 74 ? 8.741 5.885 -10.153 1.00 88.62 74 ALA A C 1
ATOM 592 O O . ALA A 1 74 ? 8.998 7.096 -10.110 1.00 88.62 74 ALA A O 1
ATOM 593 N N . LYS A 1 75 ? 9.652 4.943 -9.894 1.00 89.25 75 LYS A N 1
ATOM 594 C CA . LYS A 1 75 ? 11.056 5.181 -9.521 1.00 89.25 75 LYS A CA 1
ATOM 595 C C . LYS A 1 75 ? 11.950 4.057 -10.027 1.00 89.25 75 LYS A C 1
ATOM 597 O O . LYS A 1 75 ? 11.464 3.005 -10.420 1.00 89.25 75 LYS A O 1
ATOM 602 N N . ASP A 1 76 ? 13.251 4.300 -10.047 1.00 87.69 76 ASP A N 1
ATOM 603 C CA . ASP A 1 76 ? 14.231 3.234 -10.203 1.00 87.69 76 ASP A CA 1
ATOM 604 C C . ASP A 1 76 ? 14.647 2.752 -8.809 1.00 87.69 76 ASP A C 1
ATOM 606 O O . ASP A 1 76 ? 15.219 3.507 -8.021 1.00 87.69 76 ASP A O 1
ATOM 610 N N . TYR A 1 77 ? 14.239 1.532 -8.466 1.00 84.06 77 TYR A N 1
ATOM 611 C CA . TYR A 1 77 ? 14.437 0.955 -7.142 1.00 84.06 77 TYR A CA 1
ATOM 612 C C . TYR A 1 77 ? 15.731 0.151 -7.116 1.00 84.06 77 TYR A C 1
ATOM 614 O O . TYR A 1 77 ? 15.759 -0.990 -7.571 1.00 84.06 77 TYR A O 1
ATOM 622 N N . GLU A 1 78 ? 16.782 0.736 -6.549 1.00 73.31 78 GLU A N 1
ATOM 623 C CA . GLU A 1 78 ? 18.067 0.069 -6.358 1.00 73.31 78 GLU A CA 1
ATOM 624 C C . GLU A 1 78 ? 18.341 -0.191 -4.872 1.00 73.31 78 GLU A C 1
ATOM 626 O O . GLU A 1 78 ? 18.261 0.707 -4.030 1.00 73.31 78 GLU A O 1
ATOM 631 N N . CYS A 1 79 ? 18.699 -1.430 -4.537 1.00 65.56 79 CYS A N 1
ATOM 632 C CA . CYS A 1 79 ? 19.331 -1.765 -3.266 1.00 65.56 79 CYS A CA 1
ATOM 633 C C . CYS A 1 79 ? 20.226 -3.005 -3.417 1.00 65.56 79 CYS A C 1
ATOM 635 O O . CYS A 1 79 ? 20.262 -3.637 -4.466 1.00 65.56 79 CYS A O 1
ATOM 637 N N . GLU A 1 80 ? 20.914 -3.411 -2.349 1.00 57.53 80 GLU A N 1
ATOM 638 C CA . GLU A 1 80 ? 21.813 -4.583 -2.360 1.00 57.53 80 GLU A CA 1
ATOM 639 C C . GLU A 1 80 ? 21.151 -5.874 -2.875 1.00 57.53 80 GLU A C 1
ATOM 641 O O . GLU A 1 80 ? 21.832 -6.739 -3.417 1.00 57.53 80 GLU A O 1
ATOM 646 N N . LYS A 1 81 ? 19.824 -5.995 -2.740 1.00 61.97 81 LYS A N 1
ATOM 647 C CA . LYS A 1 81 ? 19.035 -7.147 -3.200 1.00 61.97 81 LYS A CA 1
ATOM 648 C C . LYS A 1 81 ? 18.230 -6.880 -4.481 1.00 61.97 81 LYS A C 1
ATOM 650 O O . LYS A 1 81 ? 17.635 -7.809 -5.017 1.00 61.97 81 LYS A O 1
ATOM 655 N N . HIS A 1 82 ? 18.210 -5.641 -4.980 1.00 68.31 82 HIS A N 1
ATOM 656 C CA . HIS A 1 82 ? 17.439 -5.231 -6.156 1.00 68.31 82 HIS A CA 1
ATOM 657 C C . HIS A 1 82 ? 18.293 -4.370 -7.078 1.00 68.31 82 HIS A C 1
ATOM 659 O O . HIS A 1 82 ? 18.613 -3.230 -6.758 1.00 68.31 82 HIS A O 1
ATOM 665 N N . LYS A 1 83 ? 18.652 -4.919 -8.239 1.00 74.19 83 LYS A N 1
ATOM 666 C CA . LYS A 1 83 ? 19.399 -4.173 -9.250 1.00 74.19 83 LYS A CA 1
ATOM 667 C C . LYS A 1 83 ? 18.480 -3.163 -9.935 1.00 74.19 83 LYS A C 1
ATOM 669 O O . LYS A 1 83 ? 17.347 -3.500 -10.284 1.00 74.19 83 LYS A O 1
ATOM 674 N N . SER A 1 84 ? 19.005 -1.956 -10.138 1.00 79.12 84 SER A N 1
ATOM 675 C CA . SER A 1 84 ? 18.403 -0.945 -11.008 1.00 79.12 84 SER A CA 1
ATOM 676 C C . SER A 1 84 ? 18.093 -1.551 -12.381 1.00 79.12 84 SER A C 1
ATOM 678 O O . SER A 1 84 ? 18.861 -2.364 -12.903 1.00 79.12 84 SER A O 1
ATOM 680 N N . ILE A 1 85 ? 16.969 -1.138 -12.971 1.00 82.94 85 ILE A N 1
ATOM 681 C CA . ILE A 1 85 ? 16.639 -1.463 -14.370 1.00 82.94 85 ILE A CA 1
ATOM 682 C C . ILE A 1 85 ? 16.965 -0.295 -15.317 1.00 82.94 85 ILE A C 1
ATOM 684 O O . ILE 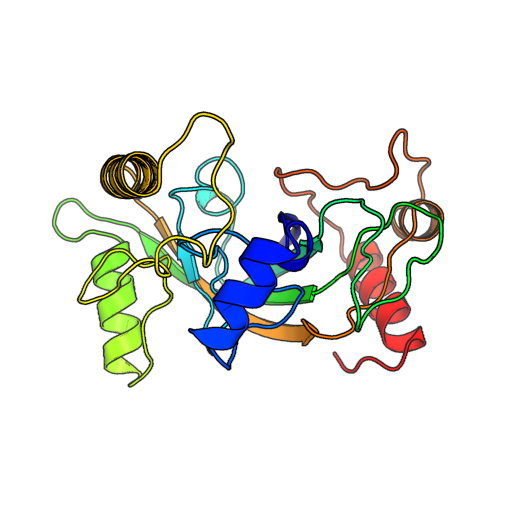A 1 85 ? 16.565 -0.293 -16.479 1.00 82.94 85 ILE A O 1
ATOM 688 N N . GLY A 1 86 ? 17.653 0.733 -14.809 1.00 85.31 86 GLY A N 1
ATOM 689 C CA . GLY A 1 86 ? 18.081 1.925 -15.541 1.00 85.31 86 GLY A CA 1
ATOM 690 C C . GLY A 1 86 ? 16.953 2.881 -15.932 1.00 85.31 86 GLY A C 1
ATOM 691 O O . GLY A 1 86 ? 17.194 3.848 -16.658 1.00 85.31 86 GLY A O 1
ATOM 692 N N . ARG A 1 87 ? 15.710 2.618 -15.503 1.00 88.62 87 ARG A N 1
ATOM 693 C CA . ARG A 1 87 ? 14.518 3.400 -15.861 1.00 88.62 87 ARG A CA 1
ATOM 694 C C . ARG A 1 87 ? 13.481 3.410 -14.739 1.00 88.62 87 ARG A C 1
ATOM 696 O O . ARG A 1 87 ? 13.304 2.435 -14.011 1.00 88.62 87 ARG A O 1
ATOM 703 N N . ASN A 1 88 ? 12.753 4.522 -14.632 1.00 91.12 88 ASN A N 1
ATOM 704 C CA . ASN A 1 88 ? 11.658 4.667 -13.672 1.00 91.12 88 ASN A CA 1
ATOM 705 C C . ASN A 1 88 ? 10.498 3.731 -14.017 1.00 91.12 88 ASN A C 1
ATOM 707 O O . ASN A 1 88 ? 10.014 3.742 -15.146 1.00 91.12 88 ASN A O 1
ATOM 711 N N . HIS A 1 89 ? 10.004 3.011 -13.017 1.00 92.00 89 HIS A N 1
ATOM 712 C CA . HIS A 1 89 ? 8.921 2.049 -13.158 1.00 92.00 89 HIS A CA 1
ATOM 713 C C . HIS A 1 89 ? 8.092 1.994 -11.879 1.00 92.00 89 HIS A C 1
ATOM 715 O O . HIS A 1 89 ? 8.566 2.325 -10.791 1.00 92.00 89 HIS A O 1
ATOM 721 N N . SER A 1 90 ? 6.838 1.593 -12.013 1.00 94.19 90 SER A N 1
ATOM 722 C CA . SER A 1 90 ? 6.015 1.194 -10.872 1.00 94.19 90 SER A CA 1
ATOM 723 C C . SER A 1 90 ? 6.108 -0.320 -10.706 1.00 94.19 90 SER A C 1
ATOM 725 O O . SER A 1 90 ? 6.508 -1.023 -11.631 1.00 94.19 90 SER A O 1
ATOM 727 N N . ARG A 1 91 ? 5.736 -0.841 -9.540 1.00 94.00 91 ARG A N 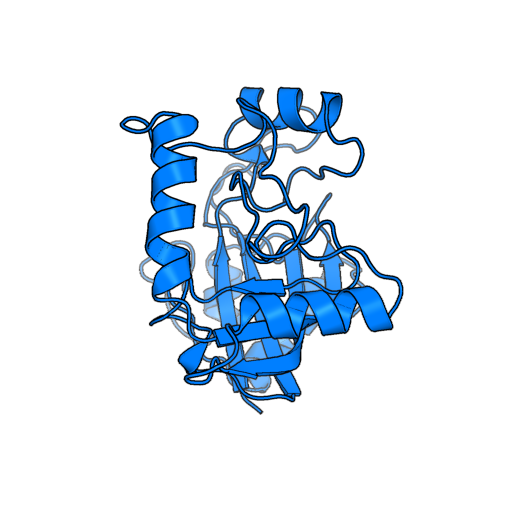1
ATOM 728 C CA . ARG A 1 91 ? 5.632 -2.287 -9.310 1.00 94.00 91 ARG A CA 1
ATOM 729 C C . ARG A 1 91 ? 4.289 -2.632 -8.691 1.00 94.00 91 ARG A C 1
ATOM 731 O O . ARG A 1 91 ? 3.889 -1.934 -7.762 1.00 94.00 91 ARG A O 1
ATOM 738 N N . LEU A 1 92 ? 3.609 -3.664 -9.189 1.00 96.06 92 LEU A N 1
ATOM 739 C CA . LEU A 1 92 ? 2.368 -4.159 -8.584 1.00 96.06 92 LEU A CA 1
ATOM 740 C C . LEU A 1 92 ? 2.716 -5.057 -7.401 1.00 96.06 92 LEU A C 1
ATOM 742 O O . LEU A 1 92 ? 3.352 -6.094 -7.579 1.00 96.06 92 LEU A O 1
ATOM 746 N N . THR A 1 93 ? 2.307 -4.660 -6.200 1.00 96.19 93 THR A N 1
ATOM 747 C CA . THR A 1 93 ? 2.723 -5.346 -4.968 1.00 96.19 93 THR A CA 1
ATOM 748 C C . THR A 1 93 ? 1.592 -6.060 -4.262 1.00 96.19 93 THR A C 1
ATOM 750 O O . THR A 1 93 ? 1.848 -7.043 -3.574 1.00 96.19 93 THR A O 1
ATOM 753 N N . ALA A 1 94 ? 0.353 -5.601 -4.439 1.00 97.31 94 ALA A N 1
ATOM 754 C CA . ALA A 1 94 ? -0.815 -6.265 -3.889 1.00 97.31 94 ALA A CA 1
ATOM 755 C C . ALA A 1 94 ? -2.067 -6.020 -4.728 1.00 97.31 94 ALA A C 1
ATOM 757 O O . ALA A 1 94 ? -2.271 -4.924 -5.257 1.00 97.31 94 ALA A O 1
ATOM 758 N N . ILE A 1 95 ? -2.929 -7.033 -4.763 1.00 97.75 95 ILE A N 1
ATOM 759 C CA . ILE A 1 95 ? -4.331 -6.925 -5.162 1.00 97.75 95 ILE A CA 1
ATOM 760 C C . ILE A 1 95 ? -5.150 -7.327 -3.942 1.00 97.75 95 ILE A C 1
ATOM 762 O O . ILE A 1 95 ? -4.973 -8.420 -3.402 1.00 97.75 95 ILE A O 1
ATOM 766 N N . LEU A 1 96 ? -6.011 -6.424 -3.490 1.00 97.69 96 LEU A N 1
ATOM 767 C CA . LEU A 1 96 ? -6.824 -6.589 -2.295 1.00 97.69 96 LEU A CA 1
ATOM 768 C C . LEU A 1 96 ? -8.304 -6.620 -2.655 1.00 97.69 96 LEU A C 1
ATOM 770 O O . LEU A 1 96 ? -8.742 -5.844 -3.502 1.00 97.69 96 LEU A O 1
ATOM 774 N N . LYS A 1 97 ? -9.082 -7.446 -1.959 1.00 97.94 97 LYS A N 1
ATOM 775 C CA . LYS A 1 97 ? -10.546 -7.420 -2.006 1.00 97.94 97 LYS A CA 1
ATOM 776 C C . LYS A 1 97 ? -11.095 -6.780 -0.741 1.00 97.94 97 LYS A C 1
ATOM 778 O O . LYS A 1 97 ? -10.619 -7.057 0.360 1.00 97.94 97 LYS A O 1
ATOM 783 N N . VAL A 1 98 ? -12.098 -5.920 -0.879 1.00 97.62 98 VAL A N 1
ATOM 784 C CA . VAL A 1 98 ? -12.780 -5.309 0.264 1.00 97.62 98 VAL A CA 1
ATOM 785 C C . VAL A 1 98 ? -13.707 -6.328 0.919 1.00 97.62 98 VAL A C 1
ATOM 787 O O . VAL A 1 98 ? -14.709 -6.734 0.337 1.00 97.62 98 VAL A O 1
ATOM 790 N N . GLU A 1 99 ? -13.394 -6.701 2.157 1.00 97.00 99 GLU A N 1
ATOM 791 C CA . GLU A 1 99 ? -14.142 -7.701 2.930 1.00 97.00 99 GLU A CA 1
ATOM 792 C C . GLU A 1 99 ? -15.196 -7.053 3.825 1.00 97.00 99 GLU A C 1
ATOM 794 O O . GLU A 1 99 ? -16.334 -7.509 3.934 1.00 97.00 99 GLU A O 1
ATOM 799 N N . LYS A 1 100 ? -14.811 -5.969 4.505 1.00 97.00 100 LYS A N 1
ATOM 800 C CA . LYS A 1 100 ? -15.665 -5.305 5.488 1.00 97.00 100 LYS A CA 1
ATOM 801 C C . LYS A 1 100 ? -15.376 -3.816 5.532 1.00 97.00 100 LYS A C 1
ATOM 803 O O . LYS A 1 100 ? -14.235 -3.385 5.396 1.00 97.00 100 LYS A O 1
ATOM 808 N N . ILE A 1 101 ? -16.420 -3.033 5.775 1.00 96.06 101 ILE A N 1
ATOM 809 C CA . ILE A 1 101 ? -16.325 -1.591 5.979 1.00 96.06 101 ILE A CA 1
ATOM 810 C C . ILE A 1 101 ? -16.976 -1.264 7.317 1.00 96.06 101 ILE A C 1
ATOM 812 O O . ILE A 1 101 ? -18.128 -1.627 7.555 1.00 96.06 101 ILE A O 1
ATOM 816 N N . PHE A 1 102 ? -16.236 -0.566 8.168 1.00 95.31 102 PHE A N 1
ATOM 817 C CA . PHE A 1 102 ? -16.721 -0.008 9.421 1.00 95.31 102 PHE A CA 1
ATOM 818 C C . PHE A 1 102 ? -16.917 1.485 9.252 1.00 95.31 102 PHE A C 1
ATOM 820 O O . PHE A 1 102 ? -16.008 2.182 8.797 1.00 95.31 102 PHE A O 1
ATOM 827 N N . LYS A 1 103 ? -18.097 1.966 9.636 1.00 92.81 103 LYS A N 1
ATOM 828 C CA . LYS A 1 103 ? -18.424 3.388 9.677 1.00 92.81 103 LYS A CA 1
ATOM 829 C C . LYS A 1 103 ? -18.651 3.781 11.129 1.00 92.81 103 LYS A C 1
ATOM 831 O O . LYS A 1 103 ? -19.370 3.095 11.853 1.00 92.81 103 LYS A O 1
ATOM 836 N N . GLY A 1 104 ? -17.993 4.850 11.560 1.00 85.38 104 GLY A N 1
ATOM 837 C CA . GLY A 1 104 ? -18.167 5.397 12.896 1.00 85.38 104 GLY A CA 1
ATOM 838 C C . GLY A 1 104 ? -19.617 5.820 13.105 1.00 85.38 104 GLY A C 1
ATOM 839 O O . GLY A 1 104 ? -20.292 6.245 12.169 1.00 85.38 104 GLY A O 1
ATOM 840 N N . THR A 1 105 ? -20.090 5.690 14.336 1.00 84.50 105 THR A N 1
ATOM 841 C CA . THR A 1 105 ? -21.377 6.235 14.776 1.00 84.50 105 THR A CA 1
ATOM 842 C C . THR A 1 105 ? -21.126 7.265 15.874 1.00 84.50 105 THR A C 1
ATOM 844 O O . THR A 1 105 ? -19.989 7.449 16.311 1.00 84.50 105 THR A O 1
ATOM 847 N N . ASN A 1 106 ? -22.183 7.908 16.373 1.00 79.00 106 ASN A N 1
ATOM 848 C CA . ASN A 1 106 ? -22.075 8.839 17.502 1.00 79.00 106 ASN A CA 1
ATOM 849 C C . ASN A 1 106 ? -21.524 8.184 18.784 1.00 79.00 106 ASN A C 1
ATOM 851 O O . ASN A 1 106 ? -21.071 8.893 19.676 1.00 79.00 106 ASN A O 1
ATOM 855 N N . SER A 1 107 ? -21.572 6.851 18.889 1.00 81.44 107 SER A N 1
ATOM 856 C CA . SER A 1 107 ? -21.224 6.116 20.111 1.00 81.44 107 SER A CA 1
ATOM 857 C C . SER A 1 107 ? -19.967 5.260 19.982 1.00 81.44 107 SER A C 1
ATOM 859 O O . SER A 1 107 ? -19.357 4.946 20.999 1.00 81.44 107 SER A O 1
ATOM 861 N N . ILE A 1 108 ? -19.568 4.872 18.766 1.00 86.62 108 ILE A N 1
ATOM 862 C CA . ILE A 1 108 ? -18.404 4.003 18.565 1.00 86.62 108 ILE A CA 1
ATOM 863 C C . ILE A 1 108 ? -17.602 4.395 17.322 1.00 86.62 108 ILE A C 1
ATOM 865 O O . ILE A 1 108 ? -18.124 4.518 16.209 1.00 86.62 108 ILE A O 1
ATOM 869 N N . HIS A 1 109 ? -16.294 4.572 17.508 1.00 92.94 109 HIS A N 1
ATOM 870 C CA . HIS A 1 109 ? -15.387 4.990 16.447 1.00 92.94 109 HIS A CA 1
ATOM 871 C C . HIS A 1 109 ? -15.088 3.831 15.479 1.00 92.94 109 HIS A C 1
ATOM 873 O O . HIS A 1 109 ? -14.917 2.690 15.905 1.00 92.94 109 HIS A O 1
ATOM 879 N N . ALA A 1 110 ? -14.937 4.104 14.176 1.00 94.25 110 ALA A N 1
ATOM 880 C CA . ALA A 1 110 ? -14.711 3.061 13.160 1.00 94.25 110 ALA A CA 1
ATOM 881 C C . ALA A 1 110 ? -13.488 2.173 13.457 1.00 94.25 110 ALA A C 1
ATOM 883 O O . ALA A 1 110 ? -13.504 0.971 13.214 1.00 94.25 110 ALA A O 1
ATOM 884 N N . HIS A 1 111 ? -12.428 2.763 14.014 1.00 94.31 111 HIS A N 1
ATOM 885 C CA . HIS A 1 111 ? -11.236 2.021 14.427 1.00 94.31 111 HIS A CA 1
ATOM 886 C C . HIS A 1 111 ? -11.489 1.078 15.613 1.00 94.31 111 HIS A C 1
ATOM 888 O O . HIS A 1 111 ? -10.872 0.023 15.669 1.00 94.31 111 HIS A O 1
ATOM 894 N N . GLN A 1 112 ? -12.382 1.434 16.544 1.00 94.62 112 GLN A N 1
ATOM 895 C CA . GLN A 1 112 ? -12.739 0.553 17.663 1.00 94.62 112 GLN A CA 1
ATOM 896 C C . GLN A 1 112 ? -13.493 -0.673 17.143 1.00 94.62 112 GLN A C 1
ATOM 898 O O . GLN A 1 112 ? -13.061 -1.790 17.398 1.00 94.62 112 GLN A O 1
ATOM 903 N N . GLN A 1 113 ? -14.508 -0.460 16.295 1.00 95.50 113 GLN A N 1
ATOM 904 C CA . GLN A 1 113 ? -15.239 -1.554 15.638 1.00 95.50 113 GLN A CA 1
ATOM 905 C C . GLN A 1 113 ? -14.300 -2.473 14.841 1.00 95.50 113 GLN A C 1
ATOM 907 O O . GLN A 1 113 ? -14.422 -3.695 14.883 1.00 95.50 113 GLN A O 1
ATOM 912 N N . ALA A 1 114 ? -13.344 -1.888 14.110 1.00 95.31 114 ALA A N 1
ATOM 913 C CA . ALA A 1 114 ? -12.360 -2.661 13.364 1.00 95.31 114 ALA A CA 1
ATOM 914 C C . ALA A 1 114 ? -11.458 -3.483 14.294 1.00 95.31 114 ALA A C 1
ATOM 916 O O . ALA A 1 114 ? -11.222 -4.653 14.013 1.00 95.31 114 ALA A O 1
ATOM 917 N N . ASN A 1 115 ? -10.976 -2.900 15.395 1.00 95.50 115 ASN A N 1
ATOM 918 C CA . ASN A 1 115 ? -10.150 -3.611 16.370 1.00 95.50 115 ASN A CA 1
ATOM 919 C C . ASN A 1 115 ? -10.891 -4.798 16.996 1.00 95.50 115 ASN A C 1
ATOM 921 O O . ASN A 1 115 ? -10.355 -5.899 16.995 1.00 95.50 115 ASN A O 1
ATOM 925 N N . GLU A 1 116 ? -12.139 -4.603 17.425 1.00 95.50 116 GLU A N 1
ATOM 926 C CA . GLU A 1 116 ? -12.994 -5.683 17.942 1.00 95.50 116 GLU A CA 1
ATOM 927 C C . GLU A 1 116 ? -13.178 -6.802 16.907 1.00 95.50 116 GLU A C 1
ATOM 929 O O . GLU A 1 116 ? -13.150 -7.985 17.237 1.00 95.50 116 GLU A O 1
ATOM 934 N N . TYR A 1 117 ? -13.330 -6.454 15.626 1.00 96.00 117 TYR A N 1
ATOM 935 C CA . TYR A 1 117 ? -13.417 -7.442 14.552 1.00 96.00 117 TYR A CA 1
ATOM 936 C C . TYR A 1 117 ? -12.132 -8.267 14.394 1.00 96.00 117 TYR A C 1
ATOM 938 O O . TYR A 1 117 ? -12.217 -9.479 14.191 1.00 96.00 117 TYR A O 1
ATOM 946 N N . TYR A 1 118 ? -10.954 -7.642 14.482 1.00 95.44 118 TYR A N 1
ATOM 947 C CA . TYR A 1 118 ? -9.678 -8.363 14.441 1.00 95.44 118 TYR A CA 1
ATOM 948 C C . TYR A 1 118 ? -9.501 -9.261 15.673 1.00 95.44 118 TYR A C 1
ATOM 950 O O . TYR A 1 118 ? -9.184 -10.442 15.521 1.00 95.44 118 TYR A O 1
ATOM 958 N N . GLU A 1 119 ? -9.802 -8.746 16.868 1.00 94.56 119 GLU A N 1
ATOM 959 C CA . GLU A 1 119 ? -9.730 -9.488 18.133 1.00 94.56 119 GLU A CA 1
ATOM 960 C C . GLU A 1 119 ? -10.652 -10.712 18.136 1.00 94.56 119 GLU A C 1
ATOM 962 O O . GLU A 1 119 ? -10.206 -11.816 18.443 1.00 94.56 119 GLU A O 1
ATOM 967 N N . ASN A 1 120 ? -11.902 -10.556 17.692 1.00 95.75 120 ASN A N 1
ATOM 968 C CA . ASN A 1 120 ? -12.860 -11.661 17.578 1.00 95.75 120 ASN A CA 1
ATOM 969 C C . ASN A 1 120 ? -12.421 -12.739 16.573 1.00 95.75 120 ASN A C 1
ATOM 971 O O . ASN A 1 120 ? -12.882 -13.877 16.646 1.00 95.75 120 ASN A O 1
ATOM 975 N N . LYS A 1 121 ? -11.534 -12.399 15.631 1.00 94.75 121 LYS A N 1
ATOM 976 C CA . LYS A 1 121 ? -10.910 -13.355 14.706 1.00 94.75 121 LYS A CA 1
ATOM 977 C C . LYS A 1 121 ? -9.600 -13.947 15.228 1.00 94.75 121 LYS A C 1
ATOM 979 O O . LYS A 1 121 ? -9.023 -14.787 14.543 1.00 94.75 121 LYS A O 1
ATOM 984 N N . GLY A 1 122 ? -9.120 -13.518 16.395 1.00 94.25 122 GLY A N 1
ATOM 985 C CA . GLY A 1 122 ? -7.818 -13.917 16.928 1.00 94.25 122 GLY A CA 1
ATOM 986 C C . GLY A 1 122 ? -6.644 -13.413 16.083 1.00 94.25 122 GLY A C 1
ATOM 987 O O . GLY A 1 122 ? -5.602 -14.061 16.038 1.00 94.25 122 GLY A O 1
ATOM 988 N N . ILE A 1 123 ? -6.816 -12.292 15.373 1.00 91.56 123 ILE A N 1
ATOM 989 C CA . ILE A 1 123 ? -5.797 -11.700 14.497 1.00 91.56 123 ILE A CA 1
ATOM 990 C C . ILE A 1 123 ? -5.377 -10.346 15.070 1.00 91.56 123 ILE A C 1
ATOM 992 O O . ILE A 1 123 ? -6.189 -9.598 15.604 1.00 91.56 123 ILE A O 1
ATOM 996 N N . GLU A 1 124 ? -4.097 -10.009 14.938 1.00 90.62 124 GLU A N 1
ATOM 997 C CA . GLU A 1 124 ? -3.591 -8.700 15.338 1.00 90.62 124 GLU A CA 1
ATOM 998 C C . GLU A 1 124 ? -4.119 -7.588 14.417 1.00 90.62 124 GLU A C 1
ATOM 1000 O O . GLU A 1 124 ? -4.057 -7.683 13.187 1.00 90.62 124 GLU A O 1
ATOM 1005 N N . SER A 1 125 ? -4.585 -6.494 15.016 1.00 92.19 125 SER A N 1
ATOM 1006 C CA . SER A 1 125 ? -5.016 -5.313 14.275 1.00 92.19 125 SER A CA 1
ATOM 1007 C C . SER A 1 125 ? -3.882 -4.710 13.416 1.00 92.19 125 SER A C 1
ATOM 1009 O O . SER A 1 125 ? -2.743 -4.586 13.870 1.00 92.19 125 SER A O 1
ATOM 1011 N N . PRO A 1 126 ? -4.181 -4.228 12.197 1.00 91.81 126 PRO A N 1
ATOM 1012 C CA . PRO A 1 126 ? -3.270 -3.447 11.359 1.00 91.81 126 PRO A CA 1
ATOM 1013 C C . PRO A 1 126 ? -2.682 -2.229 12.058 1.00 91.81 126 PRO A C 1
ATOM 1015 O O . PRO A 1 126 ? -3.401 -1.513 12.744 1.00 91.81 126 PRO A O 1
ATOM 1018 N N . ASN A 1 127 ? -1.418 -1.902 11.785 1.00 89.50 127 ASN A N 1
ATOM 1019 C CA . ASN A 1 127 ? -0.709 -0.772 12.406 1.00 89.50 127 ASN A CA 1
ATOM 1020 C C . ASN A 1 127 ? -1.350 0.600 12.118 1.00 89.50 127 ASN A C 1
ATOM 1022 O O . ASN A 1 127 ? -1.048 1.599 12.779 1.00 89.50 127 ASN A O 1
ATOM 1026 N N . ASN A 1 128 ? -2.215 0.694 11.107 1.00 91.19 128 ASN A N 1
ATOM 1027 C CA . ASN A 1 128 ? -3.020 1.885 10.839 1.00 91.19 128 ASN A CA 1
ATOM 1028 C C . ASN A 1 128 ? -4.383 1.898 11.554 1.00 91.19 128 ASN A C 1
ATOM 1030 O O . ASN A 1 128 ? -5.107 2.886 11.440 1.00 91.19 128 ASN A O 1
ATOM 1034 N N . CYS A 1 129 ? -4.723 0.864 12.320 1.00 92.94 129 CYS A N 1
ATOM 1035 C CA . CYS A 1 129 ? -5.832 0.847 13.261 1.00 92.94 129 CYS A CA 1
ATOM 1036 C C . CYS A 1 129 ? -5.378 1.441 14.604 1.00 92.94 129 CYS A C 1
ATOM 1038 O O . CYS A 1 129 ? -4.784 0.773 15.435 1.00 92.94 129 CYS A O 1
ATOM 1040 N N . LEU A 1 130 ? -5.637 2.731 14.818 1.00 92.19 130 LEU A N 1
ATOM 1041 C CA . LEU A 1 130 ? -5.327 3.461 16.060 1.00 92.19 130 LEU A CA 1
ATOM 1042 C C . LEU A 1 130 ? -6.285 3.172 17.240 1.00 92.19 130 LEU A C 1
ATOM 1044 O O . LEU A 1 130 ? -6.563 4.062 18.038 1.00 92.19 130 LEU A O 1
ATOM 1048 N N . ALA A 1 131 ? -6.805 1.953 17.346 1.00 89.69 131 ALA A N 1
ATOM 1049 C CA . ALA A 1 131 ? -7.515 1.482 18.534 1.00 89.69 131 ALA A CA 1
ATOM 1050 C C . ALA A 1 131 ? -6.722 0.340 19.190 1.00 89.69 131 ALA A C 1
ATOM 1052 O O . ALA A 1 131 ? -5.859 -0.262 18.551 1.00 89.69 131 ALA A O 1
ATOM 1053 N N . GLY A 1 132 ? -6.992 0.077 20.471 1.00 82.25 132 GLY A N 1
ATOM 1054 C CA . GLY A 1 132 ? -6.267 -0.933 21.245 1.00 82.25 132 GLY A CA 1
ATOM 1055 C C . GLY A 1 132 ? -4.781 -0.602 21.449 1.00 82.25 132 GLY A C 1
ATOM 1056 O O . GLY A 1 132 ? -4.360 0.555 21.369 1.00 82.25 132 GLY A O 1
ATOM 1057 N N . ASN A 1 133 ? -3.971 -1.634 21.698 1.00 80.88 133 ASN A N 1
ATOM 1058 C CA . ASN A 1 133 ? -2.528 -1.523 21.959 1.00 80.88 133 ASN A CA 1
ATOM 1059 C C . ASN A 1 133 ? -1.690 -1.467 20.668 1.00 80.88 133 ASN A C 1
ATOM 1061 O O . ASN A 1 133 ? -0.704 -2.188 20.526 1.00 80.88 133 ASN A O 1
ATOM 1065 N N . ASN A 1 134 ? -2.084 -0.622 19.710 1.00 84.56 134 ASN A N 1
ATOM 1066 C CA . ASN A 1 134 ? -1.460 -0.593 18.389 1.00 84.56 134 ASN A CA 1
ATOM 1067 C C . ASN A 1 134 ? -0.514 0.603 18.173 1.00 84.56 134 ASN A C 1
ATOM 1069 O O . ASN A 1 134 ? -0.919 1.753 17.918 1.00 84.56 134 ASN A O 1
ATOM 1073 N N . PHE A 1 135 ? 0.785 0.323 18.244 1.00 87.00 135 PHE A N 1
ATOM 1074 C CA . PHE A 1 135 ? 1.843 1.327 18.178 1.00 87.00 135 PHE A CA 1
ATOM 1075 C C . PHE A 1 135 ? 2.369 1.526 16.749 1.00 87.00 135 PHE A C 1
ATOM 1077 O O . PHE A 1 135 ? 2.413 0.589 15.955 1.00 87.00 135 PHE A O 1
ATOM 1084 N N . PRO A 1 136 ? 2.789 2.752 16.387 1.00 90.94 136 PRO A N 1
ATOM 1085 C CA . PRO A 1 136 ? 3.500 2.960 15.132 1.00 90.94 136 PRO A CA 1
ATOM 1086 C C . PRO A 1 136 ? 4.845 2.218 15.153 1.00 90.94 136 PRO A C 1
ATOM 1088 O O . PRO A 1 136 ? 5.400 1.939 16.220 1.00 90.94 136 PRO A O 1
ATOM 1091 N N . ARG A 1 137 ? 5.418 1.969 13.971 1.00 91.31 137 ARG A N 1
ATOM 1092 C CA . ARG A 1 137 ? 6.799 1.479 13.856 1.00 91.31 137 ARG A CA 1
ATOM 1093 C C . ARG A 1 137 ? 7.756 2.412 14.598 1.00 91.31 137 ARG A C 1
ATOM 1095 O O . ARG A 1 137 ? 7.593 3.627 14.524 1.00 91.31 137 ARG A O 1
ATOM 1102 N N . LYS A 1 138 ? 8.780 1.851 15.248 1.00 92.81 138 LYS A N 1
ATOM 1103 C CA . LYS A 1 138 ? 9.806 2.582 16.009 1.00 92.81 138 LYS A CA 1
ATOM 1104 C C . LYS A 1 138 ? 10.452 3.695 15.177 1.00 92.81 138 LYS A C 1
ATOM 1106 O O . LYS A 1 138 ? 10.550 3.622 13.949 1.00 92.81 138 LYS A O 1
ATOM 1111 N N . LYS A 1 139 ? 10.966 4.720 15.865 1.00 92.62 139 LYS A N 1
ATOM 1112 C CA . LYS A 1 139 ? 11.712 5.821 15.241 1.00 92.62 139 LYS A CA 1
ATOM 1113 C C . LYS A 1 139 ? 12.824 5.271 14.341 1.00 92.62 139 LYS A C 1
ATOM 1115 O O . LYS A 1 139 ? 13.609 4.429 14.761 1.00 92.62 139 LYS A O 1
ATOM 1120 N N . GLY A 1 140 ? 12.888 5.772 13.108 1.00 92.12 140 GLY A N 1
ATOM 1121 C CA . GLY A 1 140 ? 13.865 5.336 12.107 1.00 92.12 140 GLY A CA 1
ATOM 1122 C C . GLY A 1 140 ? 13.475 4.079 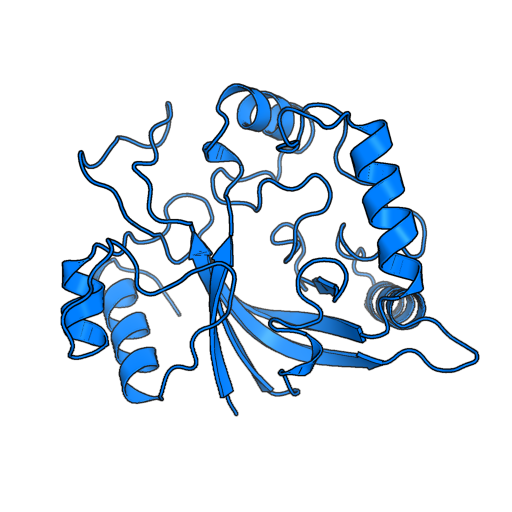11.324 1.00 92.12 140 GLY A C 1
ATOM 1123 O O . GLY A 1 140 ? 14.233 3.701 10.440 1.00 92.12 140 GLY A O 1
ATOM 1124 N N . CYS A 1 141 ? 12.315 3.470 11.607 1.00 92.62 141 CYS A N 1
ATOM 1125 C CA . CYS A 1 141 ? 11.770 2.304 10.891 1.00 92.62 141 CYS A CA 1
ATOM 1126 C C . CYS A 1 141 ? 10.597 2.666 9.958 1.00 92.62 141 CYS A C 1
ATOM 1128 O O . CYS A 1 141 ? 9.838 1.803 9.520 1.00 92.62 141 CYS A O 1
ATOM 1130 N N . GLY A 1 142 ? 10.419 3.956 9.677 1.00 93.12 142 GLY A N 1
ATOM 1131 C CA . GLY A 1 142 ? 9.479 4.464 8.689 1.00 93.12 142 GLY A CA 1
ATOM 1132 C C . GLY A 1 142 ? 9.947 5.815 8.160 1.00 93.12 142 GLY A C 1
ATOM 1133 O O . GLY A 1 142 ? 10.641 6.561 8.853 1.00 93.12 142 GLY A O 1
ATOM 1134 N N . ILE A 1 143 ? 9.584 6.087 6.914 1.00 92.19 143 ILE A N 1
ATOM 1135 C CA . ILE A 1 143 ? 9.897 7.297 6.166 1.00 92.19 143 ILE A CA 1
ATOM 1136 C C . ILE A 1 143 ? 9.097 8.451 6.766 1.00 92.19 143 ILE A C 1
ATOM 1138 O O . ILE A 1 143 ? 7.873 8.380 6.902 1.00 92.19 143 ILE A O 1
ATOM 1142 N N . ILE A 1 144 ? 9.798 9.523 7.124 1.00 90.44 144 ILE A N 1
ATOM 1143 C CA . ILE A 1 144 ? 9.228 10.737 7.711 1.00 90.44 144 ILE A CA 1
ATOM 1144 C C . ILE A 1 144 ? 9.606 11.913 6.819 1.00 90.44 144 ILE A C 1
ATOM 1146 O O . ILE A 1 144 ? 10.729 11.990 6.322 1.00 90.44 144 ILE A O 1
ATOM 1150 N N . GLY A 1 145 ? 8.665 12.833 6.595 1.00 86.75 145 GLY A N 1
ATOM 1151 C CA . GLY A 1 145 ? 8.920 14.012 5.775 1.00 86.75 145 GLY A CA 1
ATOM 1152 C C . GLY A 1 145 ? 10.070 14.854 6.334 1.00 86.75 145 GLY A C 1
ATOM 1153 O O . GLY A 1 145 ? 10.223 14.979 7.545 1.00 86.75 145 GLY A O 1
ATOM 1154 N N . ARG A 1 146 ? 10.851 15.490 5.453 1.00 86.12 146 ARG A N 1
ATOM 1155 C CA . ARG A 1 146 ? 12.049 16.273 5.831 1.00 86.12 146 ARG A CA 1
ATOM 1156 C C . ARG A 1 146 ? 11.799 17.333 6.913 1.00 86.12 146 ARG A C 1
ATOM 1158 O O . ARG A 1 146 ? 12.688 17.605 7.706 1.00 86.12 146 ARG A O 1
ATOM 1165 N N . ASN A 1 147 ? 10.589 17.895 6.955 1.00 90.31 147 ASN A N 1
ATOM 1166 C CA . ASN A 1 147 ? 10.187 18.944 7.900 1.00 90.31 147 ASN A CA 1
ATOM 1167 C C . ASN A 1 147 ? 9.375 18.397 9.091 1.00 90.31 147 ASN A C 1
ATOM 1169 O O . ASN A 1 147 ? 8.654 19.142 9.751 1.00 90.31 147 ASN A O 1
ATOM 1173 N N . GLN A 1 148 ? 9.417 17.086 9.332 1.00 91.12 148 GLN A N 1
ATOM 1174 C CA . GLN A 1 148 ? 8.657 16.416 10.381 1.00 91.12 148 GLN A CA 1
ATOM 1175 C C . GLN A 1 148 ? 9.590 15.663 11.327 1.00 91.12 148 GLN A C 1
ATOM 1177 O O . GLN A 1 148 ? 10.644 15.162 10.945 1.00 91.12 148 GLN A O 1
ATOM 1182 N N . THR A 1 149 ? 9.174 15.550 12.584 1.00 94.62 149 THR A N 1
ATOM 1183 C CA . THR A 1 149 ? 9.802 14.663 13.559 1.00 94.62 149 THR A CA 1
ATOM 1184 C C . THR A 1 149 ? 8.941 13.417 13.726 1.00 94.62 149 THR A C 1
ATOM 1186 O O . THR A 1 149 ? 7.759 13.399 13.375 1.00 94.62 149 THR A O 1
ATOM 1189 N N . TYR A 1 150 ? 9.513 12.363 14.304 1.00 94.25 150 TYR A N 1
ATOM 1190 C CA . TYR A 1 150 ? 8.748 11.170 14.677 1.00 94.25 150 TYR A CA 1
ATOM 1191 C C . TYR A 1 150 ? 7.544 11.526 15.561 1.00 94.25 150 TYR A C 1
ATOM 1193 O O . TYR A 1 150 ? 6.421 11.117 15.274 1.00 94.25 150 TYR A O 1
ATOM 1201 N N . GLN A 1 151 ? 7.756 12.382 16.566 1.00 95.44 151 GLN A N 1
ATOM 1202 C CA . GLN A 1 151 ? 6.689 12.803 17.467 1.00 95.44 151 GLN A CA 1
ATOM 1203 C C . GLN A 1 151 ? 5.635 13.664 16.763 1.00 95.44 151 GLN A C 1
ATOM 1205 O O . GLN A 1 151 ? 4.442 13.435 16.956 1.00 95.44 151 GLN A O 1
ATOM 1210 N N . SER A 1 152 ? 6.038 14.621 15.916 1.00 94.94 152 SER A N 1
ATOM 1211 C CA . SER A 1 152 ? 5.062 15.442 15.186 1.00 94.94 152 SER A CA 1
ATOM 1212 C C . SER A 1 152 ? 4.246 14.607 14.197 1.00 94.94 152 SER A C 1
ATOM 1214 O O . SER A 1 152 ? 3.047 14.834 14.040 1.00 94.94 152 SER A O 1
ATOM 1216 N N . THR A 1 153 ? 4.859 13.579 13.606 1.00 92.12 153 THR A N 1
ATOM 1217 C CA . THR A 1 153 ? 4.181 12.621 12.726 1.00 92.12 153 THR A CA 1
ATOM 1218 C C . THR A 1 153 ? 3.139 11.802 13.494 1.00 92.12 153 THR A C 1
ATOM 1220 O O . THR A 1 153 ? 1.995 11.706 13.048 1.00 92.12 153 THR A O 1
ATOM 1223 N N . ILE A 1 154 ? 3.488 11.266 14.672 1.00 93.06 154 ILE A N 1
ATOM 1224 C CA . ILE A 1 154 ? 2.545 10.557 15.558 1.00 93.06 154 ILE A CA 1
ATOM 1225 C C . ILE A 1 154 ? 1.376 11.459 15.943 1.00 93.06 154 ILE A C 1
ATOM 1227 O O . ILE A 1 154 ? 0.219 11.069 15.778 1.00 93.06 154 ILE A O 1
ATOM 1231 N N . ASN A 1 155 ? 1.668 12.676 16.402 1.00 92.62 155 ASN A N 1
ATOM 1232 C CA . ASN A 1 155 ? 0.640 13.640 16.782 1.00 92.62 155 ASN A CA 1
ATOM 1233 C C . ASN A 1 155 ? -0.295 13.938 15.599 1.00 92.62 155 ASN A C 1
ATOM 1235 O O . ASN A 1 155 ? -1.509 13.994 15.773 1.00 92.62 155 ASN A O 1
ATOM 1239 N N . GLY A 1 156 ? 0.250 14.036 14.382 1.00 91.50 156 GLY A N 1
ATOM 1240 C CA . GLY A 1 156 ? -0.531 14.196 13.157 1.00 91.50 156 GLY A CA 1
ATOM 1241 C C . GLY A 1 156 ? -1.448 13.009 12.842 1.00 91.50 156 GLY A C 1
ATOM 1242 O O . GLY A 1 156 ? -2.555 13.213 12.347 1.00 91.50 156 GLY A O 1
ATOM 1243 N N . TYR A 1 157 ? -1.043 11.766 13.122 1.00 91.56 157 TYR A N 1
ATOM 1244 C CA . TYR A 1 157 ? -1.947 10.609 13.022 1.00 91.56 157 TYR A CA 1
ATOM 1245 C C . TYR A 1 157 ? -3.047 10.654 14.089 1.00 91.56 157 TYR A C 1
ATOM 1247 O O . TYR A 1 157 ? -4.222 10.518 13.752 1.00 91.56 157 TYR A O 1
ATOM 1255 N N . ASN A 1 158 ? -2.685 10.925 15.344 1.00 90.75 158 ASN A N 1
ATOM 1256 C CA . ASN A 1 158 ? -3.631 11.006 16.462 1.00 90.75 158 ASN A CA 1
ATOM 1257 C C . ASN A 1 158 ? -4.642 12.155 16.304 1.00 90.75 158 ASN A C 1
ATOM 1259 O O . ASN A 1 158 ? -5.774 12.058 16.767 1.00 90.75 158 ASN A O 1
ATOM 1263 N N . ALA A 1 159 ? -4.260 13.247 15.640 1.00 90.62 159 ALA A N 1
ATOM 1264 C CA . ALA A 1 159 ? -5.185 14.319 15.295 1.00 90.62 159 ALA A CA 1
ATOM 1265 C C . ALA A 1 159 ? -6.141 13.895 14.169 1.00 90.62 159 ALA A C 1
ATOM 1267 O O . ALA A 1 159 ? -7.349 14.086 14.282 1.00 90.62 159 ALA A O 1
ATOM 1268 N N . ARG A 1 160 ? -5.616 13.282 13.099 1.00 89.00 160 ARG A N 1
ATOM 1269 C CA . ARG A 1 160 ? -6.413 12.872 11.930 1.00 89.00 160 ARG A CA 1
ATOM 1270 C C . ARG A 1 160 ? -7.400 11.753 12.234 1.00 89.00 160 ARG A C 1
ATOM 1272 O O . ARG A 1 160 ? -8.493 11.770 11.675 1.00 89.00 160 ARG A O 1
ATOM 1279 N N . VAL A 1 161 ? -7.043 10.806 13.107 1.00 89.25 161 VAL A N 1
ATOM 1280 C CA . VAL A 1 161 ? -7.937 9.686 13.439 1.00 89.25 161 VAL A CA 1
ATOM 1281 C C . VAL A 1 161 ? -9.247 10.159 14.053 1.00 89.25 161 VAL A C 1
ATOM 1283 O O . VAL A 1 161 ? -10.265 9.553 13.772 1.00 89.25 161 VAL A O 1
ATOM 1286 N N . LYS A 1 162 ? -9.266 11.282 14.782 1.00 87.62 162 LYS A N 1
ATOM 1287 C CA . LYS A 1 162 ? -10.501 11.836 15.368 1.00 87.62 162 LYS A CA 1
ATOM 1288 C C . LYS A 1 162 ? -11.594 12.111 14.331 1.00 87.62 162 LYS A C 1
ATOM 1290 O O . LYS A 1 162 ? -12.768 12.058 14.660 1.00 87.62 162 LYS A O 1
ATOM 1295 N N . ASN A 1 163 ? -11.196 12.376 13.086 1.00 85.19 163 ASN A N 1
ATOM 1296 C CA . ASN A 1 163 ? -12.093 12.649 11.964 1.00 85.19 163 ASN A CA 1
ATOM 1297 C C . ASN A 1 163 ? -12.167 11.461 10.983 1.00 85.19 163 ASN A C 1
ATOM 1299 O O . ASN A 1 163 ? -12.598 11.623 9.836 1.00 85.19 163 ASN A O 1
ATOM 1303 N N . CYS A 1 164 ? -11.664 10.289 11.380 1.00 86.31 164 CYS A N 1
ATOM 1304 C CA . CYS A 1 164 ? -11.579 9.092 10.555 1.00 86.31 164 CYS A CA 1
ATOM 1305 C C . CYS A 1 164 ? -12.810 8.210 10.772 1.00 86.31 164 CYS A C 1
ATOM 1307 O O . CYS A 1 164 ? -12.779 7.199 11.470 1.00 86.31 164 CYS A O 1
ATOM 1309 N N . GLU A 1 165 ? -13.895 8.581 10.108 1.00 89.00 165 GLU A N 1
ATOM 1310 C CA . GLU A 1 165 ? -15.198 7.928 10.248 1.00 89.00 165 GLU A CA 1
ATOM 1311 C C . GLU A 1 165 ? -15.298 6.586 9.527 1.00 89.00 165 GLU A C 1
ATOM 1313 O O . GLU A 1 165 ? -16.330 5.932 9.607 1.00 89.00 165 GLU A O 1
ATOM 1318 N N . THR A 1 166 ? -14.282 6.159 8.778 1.00 92.44 166 THR A N 1
ATOM 1319 C CA . THR A 1 166 ? -14.341 4.891 8.044 1.00 92.44 166 THR A CA 1
ATOM 1320 C C . THR A 1 166 ? -13.028 4.125 8.129 1.00 92.44 166 THR A C 1
ATOM 1322 O O . THR A 1 166 ? -11.937 4.698 8.003 1.00 92.44 166 THR A O 1
ATOM 1325 N N . PHE A 1 167 ? -13.152 2.815 8.332 1.00 94.19 167 PHE A N 1
ATOM 1326 C CA . PHE A 1 167 ? -12.060 1.853 8.299 1.00 94.19 167 PHE A CA 1
ATOM 1327 C C . PHE A 1 167 ? -12.460 0.662 7.429 1.00 94.19 167 PHE A C 1
ATOM 1329 O O . PHE A 1 167 ? -13.549 0.112 7.580 1.00 94.19 167 PHE A O 1
ATOM 1336 N N . VAL A 1 168 ? -11.580 0.264 6.518 1.00 95.50 168 VAL A N 1
ATOM 1337 C CA . VAL A 1 168 ? -11.829 -0.828 5.575 1.00 95.50 168 VAL A CA 1
ATOM 1338 C C . VAL A 1 168 ? -10.921 -1.997 5.918 1.00 95.50 168 VAL A C 1
ATOM 1340 O O . VAL A 1 168 ? -9.722 -1.814 6.114 1.00 95.50 168 VAL A O 1
ATOM 1343 N N . VAL A 1 169 ? -11.491 -3.192 5.983 1.00 96.12 169 VAL A N 1
ATOM 1344 C CA . VAL A 1 169 ? -10.763 -4.456 6.099 1.00 96.12 169 VAL A CA 1
ATOM 1345 C C . VAL A 1 169 ? -10.730 -5.117 4.736 1.00 96.12 169 VAL A C 1
ATOM 1347 O O . VAL A 1 169 ? -11.743 -5.158 4.031 1.00 96.12 169 VAL A O 1
ATOM 1350 N N . THR A 1 170 ? -9.569 -5.653 4.385 1.00 97.19 170 THR A N 1
ATOM 1351 C CA . THR A 1 170 ? -9.345 -6.316 3.105 1.00 97.19 170 THR A CA 1
ATOM 1352 C C . THR A 1 170 ? -8.741 -7.702 3.279 1.00 97.19 170 THR A C 1
ATOM 1354 O O . THR A 1 170 ? -8.178 -8.017 4.329 1.00 97.19 170 THR A O 1
ATOM 1357 N N . SER A 1 171 ? -8.859 -8.512 2.235 1.00 96.88 171 SER A N 1
ATOM 1358 C CA . SER A 1 171 ? -8.153 -9.778 2.055 1.00 96.88 171 SER A CA 1
ATOM 1359 C C . SER A 1 171 ? -7.223 -9.681 0.845 1.00 96.88 171 SER A C 1
ATOM 1361 O O . SER A 1 171 ? -7.423 -8.847 -0.043 1.00 96.88 171 SER A O 1
ATOM 1363 N N . TYR A 1 172 ? -6.192 -10.521 0.814 1.00 97.38 172 TYR A N 1
ATOM 1364 C CA . TYR A 1 172 ? -5.315 -10.631 -0.346 1.00 97.38 172 TYR A CA 1
ATOM 1365 C C . TYR A 1 172 ? -5.945 -11.504 -1.428 1.00 97.38 172 TYR A C 1
ATOM 1367 O O . TYR A 1 172 ? -6.371 -12.621 -1.150 1.00 97.38 172 TYR A O 1
ATOM 1375 N N . ILE A 1 173 ? -5.922 -11.006 -2.661 1.00 97.62 173 ILE A N 1
ATOM 1376 C CA . ILE A 1 173 ? -6.008 -11.825 -3.876 1.00 97.62 173 ILE A CA 1
ATOM 1377 C C . ILE A 1 173 ? -4.590 -12.168 -4.336 1.00 97.62 173 ILE A C 1
ATOM 1379 O O . ILE A 1 173 ? -4.273 -13.315 -4.610 1.00 97.62 173 ILE A O 1
ATOM 1383 N N . TYR A 1 174 ? -3.707 -11.170 -4.343 1.00 97.62 174 TYR A N 1
ATOM 1384 C CA . TYR A 1 174 ? -2.310 -11.322 -4.736 1.00 97.62 174 TYR A CA 1
ATOM 1385 C C . TYR A 1 174 ? -1.415 -10.469 -3.845 1.00 97.62 174 TYR A C 1
ATOM 1387 O O . TYR A 1 174 ? -1.802 -9.368 -3.436 1.00 97.62 174 TYR A O 1
ATOM 1395 N N . SER A 1 175 ? -0.197 -10.946 -3.584 1.00 96.69 175 SER A N 1
ATOM 1396 C CA . SER A 1 175 ? 0.846 -10.128 -2.975 1.00 96.69 175 SER A CA 1
ATOM 1397 C C . SER A 1 175 ? 2.252 -10.577 -3.363 1.00 96.69 175 SER A C 1
ATOM 1399 O O . SER A 1 175 ? 2.590 -11.753 -3.254 1.00 96.69 175 SER A O 1
ATOM 1401 N N . ASN A 1 176 ? 3.102 -9.618 -3.719 1.00 95.38 176 ASN A N 1
ATOM 1402 C CA . ASN A 1 176 ? 4.541 -9.808 -3.828 1.00 95.38 176 ASN A CA 1
ATOM 1403 C C . ASN A 1 176 ? 5.251 -8.536 -3.345 1.00 95.38 176 ASN A C 1
ATOM 1405 O O . ASN A 1 176 ? 5.218 -7.492 -3.988 1.00 95.38 176 ASN A O 1
ATOM 1409 N N . PHE A 1 177 ? 5.912 -8.611 -2.191 1.00 94.19 177 PHE A N 1
ATOM 1410 C CA . PHE A 1 177 ? 6.638 -7.470 -1.614 1.00 94.19 177 PHE A CA 1
ATOM 1411 C C . PHE A 1 177 ? 8.157 -7.636 -1.646 1.00 94.19 177 PHE A C 1
ATOM 1413 O O . PHE A 1 177 ? 8.879 -6.767 -1.149 1.00 94.19 177 PHE A O 1
ATOM 1420 N N . THR A 1 178 ? 8.640 -8.746 -2.207 1.00 91.75 178 THR A N 1
ATOM 1421 C CA . THR A 1 178 ? 10.070 -9.029 -2.327 1.00 91.75 178 THR A CA 1
ATOM 1422 C C . THR A 1 178 ? 10.530 -8.686 -3.731 1.00 91.75 178 THR A C 1
ATOM 1424 O O . THR A 1 178 ? 11.373 -7.818 -3.880 1.00 91.75 178 THR A O 1
ATOM 1427 N N . THR A 1 179 ? 9.939 -9.283 -4.764 1.00 91.38 179 THR A N 1
ATOM 1428 C CA . THR A 1 179 ? 10.350 -9.110 -6.168 1.00 91.38 179 THR A CA 1
ATOM 1429 C C . THR A 1 179 ? 9.167 -8.773 -7.086 1.00 91.38 179 THR A C 1
ATOM 1431 O O . THR A 1 179 ? 8.998 -9.440 -8.101 1.00 91.38 179 THR A O 1
ATOM 1434 N N . PRO A 1 180 ? 8.341 -7.757 -6.770 1.00 93.75 180 PRO A N 1
ATOM 1435 C CA . PRO A 1 180 ? 7.120 -7.498 -7.525 1.00 93.75 180 PRO A CA 1
ATOM 1436 C C . PRO A 1 180 ? 7.395 -7.144 -8.982 1.00 93.75 180 PRO A C 1
ATOM 1438 O O . PRO A 1 180 ? 8.370 -6.447 -9.283 1.00 93.75 180 PRO A O 1
ATOM 1441 N N . VAL A 1 181 ? 6.497 -7.564 -9.869 1.00 92.25 181 VAL A N 1
ATOM 1442 C CA . VAL A 1 181 ? 6.591 -7.345 -11.317 1.00 92.25 181 VAL A CA 1
ATOM 1443 C C . VAL A 1 181 ? 6.692 -5.849 -11.649 1.00 92.25 181 VAL A C 1
ATOM 1445 O O . VAL A 1 181 ? 5.883 -5.052 -11.153 1.00 92.25 181 VAL A O 1
ATOM 1448 N N . PRO A 1 182 ? 7.685 -5.432 -12.461 1.00 93.12 182 PRO A N 1
ATOM 1449 C CA . PRO A 1 182 ? 7.787 -4.060 -12.929 1.00 93.12 182 PRO A CA 1
ATOM 1450 C C . PRO A 1 182 ? 6.748 -3.758 -14.013 1.00 93.12 182 PRO A C 1
ATOM 1452 O O . PRO A 1 182 ? 6.465 -4.577 -14.882 1.00 93.12 182 PRO A O 1
ATOM 1455 N N . PHE A 1 183 ? 6.228 -2.537 -13.961 1.00 94.31 183 PHE A N 1
ATOM 1456 C CA . PHE A 1 183 ? 5.399 -1.926 -14.989 1.00 94.31 183 PHE A CA 1
ATOM 1457 C C . PHE A 1 183 ? 6.100 -0.663 -15.476 1.00 94.31 183 PHE A C 1
ATOM 1459 O O . PHE A 1 183 ? 6.248 0.324 -14.734 1.00 94.31 183 PHE A O 1
ATOM 1466 N N . LEU A 1 184 ? 6.554 -0.726 -16.720 1.00 93.44 184 LEU A N 1
ATOM 1467 C CA . LEU A 1 184 ? 7.096 0.394 -17.464 1.00 93.44 184 LEU A CA 1
ATOM 1468 C C . LEU A 1 184 ? 5.963 1.255 -18.021 1.00 93.44 184 LEU A C 1
ATOM 1470 O O . LEU A 1 184 ? 4.782 0.904 -17.992 1.00 93.44 184 LEU A O 1
ATOM 1474 N N . LYS A 1 185 ? 6.339 2.420 -18.545 1.00 92.81 185 LYS A N 1
ATOM 1475 C CA . LYS A 1 185 ? 5.385 3.339 -19.159 1.00 92.81 185 LYS A CA 1
ATOM 1476 C C . LYS A 1 185 ? 4.664 2.669 -20.330 1.00 92.81 185 LYS A C 1
ATOM 1478 O O . LYS A 1 185 ? 3.454 2.811 -20.461 1.00 92.81 185 LYS A O 1
ATOM 1483 N N . GLU A 1 186 ? 5.416 1.953 -21.153 1.00 94.50 186 GLU A N 1
ATOM 1484 C CA . GLU A 1 186 ? 4.949 1.287 -22.363 1.00 94.50 186 GLU A CA 1
ATOM 1485 C C . GLU A 1 186 ? 3.927 0.186 -22.040 1.00 94.50 186 GLU A C 1
ATOM 1487 O O . GLU A 1 186 ? 2.940 0.042 -22.760 1.00 94.50 186 GLU A O 1
ATOM 1492 N N . ASP A 1 187 ? 4.101 -0.513 -20.913 1.00 95.12 187 ASP A N 1
ATOM 1493 C CA . ASP A 1 187 ? 3.145 -1.517 -20.432 1.00 95.12 187 ASP A CA 1
ATOM 1494 C C . ASP A 1 187 ? 1.797 -0.864 -20.111 1.00 95.12 187 ASP A C 1
ATOM 1496 O O . ASP A 1 187 ? 0.748 -1.329 -20.555 1.00 95.12 187 ASP A O 1
ATOM 1500 N N . TYR A 1 188 ? 1.812 0.276 -19.411 1.00 93.62 188 TYR A N 1
ATOM 1501 C CA . TYR A 1 188 ? 0.586 1.025 -19.137 1.00 93.62 188 TYR A CA 1
ATOM 1502 C C . TYR A 1 188 ? -0.060 1.595 -20.394 1.00 93.62 188 TYR A C 1
ATOM 1504 O O . TYR A 1 188 ? -1.283 1.610 -20.487 1.00 93.62 188 TYR A O 1
ATOM 1512 N N . GLU A 1 189 ? 0.732 2.105 -21.338 1.00 94.44 189 GLU A N 1
ATOM 1513 C CA . GLU A 1 189 ? 0.193 2.649 -22.587 1.00 94.44 189 GLU A CA 1
ATOM 1514 C C . GLU A 1 189 ? -0.503 1.563 -23.415 1.00 94.44 189 GLU A C 1
ATOM 1516 O O . GLU A 1 189 ? -1.542 1.838 -24.019 1.00 94.44 189 GLU A O 1
ATOM 1521 N N . LYS A 1 190 ? 0.031 0.334 -23.386 1.00 95.62 190 LYS A N 1
ATOM 1522 C CA . LYS A 1 190 ? -0.576 -0.850 -23.998 1.00 95.62 190 LYS A CA 1
ATOM 1523 C C . LYS A 1 190 ? -1.859 -1.271 -23.278 1.00 95.62 190 LYS A C 1
ATOM 1525 O O . LYS A 1 190 ? -2.879 -1.424 -23.936 1.00 95.62 190 LYS A O 1
ATOM 1530 N N . ILE A 1 191 ? -1.812 -1.434 -21.954 1.00 94.62 191 ILE A N 1
ATOM 1531 C CA . ILE A 1 191 ? -2.949 -1.900 -21.137 1.00 94.62 191 ILE A CA 1
ATOM 1532 C C . ILE A 1 191 ? -4.116 -0.910 -21.188 1.00 94.62 191 ILE A C 1
ATOM 1534 O O . ILE A 1 191 ? -5.246 -1.304 -21.429 1.00 94.62 191 ILE A O 1
ATOM 1538 N N . LEU A 1 192 ? -3.842 0.385 -21.005 1.00 91.25 192 LEU A N 1
ATOM 1539 C CA . LEU A 1 192 ? -4.871 1.433 -20.960 1.00 91.25 192 LEU A CA 1
ATOM 1540 C C . LEU A 1 192 ? -5.244 1.971 -22.350 1.00 91.25 192 LEU A C 1
ATOM 1542 O O . LEU A 1 192 ? -5.958 2.971 -22.452 1.00 91.25 192 LEU A O 1
ATOM 1546 N N . ASN A 1 193 ? -4.657 1.401 -23.408 1.00 93.06 193 ASN A N 1
ATOM 1547 C CA . ASN A 1 193 ? -4.828 1.809 -24.800 1.00 93.06 193 ASN A CA 1
ATOM 1548 C C . ASN A 1 193 ? -4.750 3.338 -25.022 1.00 93.06 193 ASN A C 1
ATOM 1550 O O . ASN A 1 193 ? -5.571 3.949 -25.710 1.00 93.06 193 ASN A O 1
ATOM 1554 N N . ARG A 1 194 ? -3.772 4.003 -24.391 1.00 91.00 194 ARG A N 1
ATOM 1555 C CA . ARG A 1 194 ? -3.581 5.459 -24.507 1.00 91.00 194 ARG A CA 1
ATOM 1556 C C . ARG A 1 194 ? -2.163 5.881 -24.167 1.00 91.00 194 ARG A C 1
ATOM 1558 O O . ARG A 1 194 ? -1.540 5.336 -23.263 1.00 91.00 194 ARG A O 1
ATOM 1565 N N . LYS A 1 195 ? -1.682 6.951 -24.803 1.00 90.94 195 LYS A N 1
ATOM 1566 C CA . LYS A 1 195 ? -0.383 7.546 -24.460 1.00 90.94 195 LYS A CA 1
ATOM 1567 C C . LYS A 1 195 ? -0.425 8.261 -23.113 1.00 90.94 195 LYS A C 1
ATOM 1569 O O . LYS A 1 195 ? -1.340 9.039 -22.829 1.00 90.94 195 LYS A O 1
ATOM 1574 N N . LEU A 1 196 ? 0.619 8.076 -22.315 1.00 88.56 196 LEU A N 1
ATOM 1575 C CA . LEU A 1 196 ? 0.777 8.728 -21.024 1.00 88.56 196 LEU A CA 1
ATOM 1576 C C . LEU A 1 196 ? 1.746 9.906 -21.121 1.00 88.56 196 LEU A C 1
ATOM 1578 O O . LEU A 1 196 ? 2.791 9.857 -21.770 1.00 88.56 196 LEU A O 1
ATOM 1582 N N . LYS A 1 197 ? 1.433 10.984 -20.398 1.00 85.56 197 LYS A N 1
ATOM 1583 C CA . LYS A 1 197 ? 2.345 12.133 -20.241 1.00 85.56 197 LYS A CA 1
ATOM 1584 C C . LYS A 1 197 ? 3.446 11.884 -19.200 1.00 85.56 197 LYS A C 1
ATOM 1586 O O . LYS A 1 197 ? 4.417 12.628 -19.150 1.00 85.56 197 LYS A O 1
ATOM 1591 N N . LYS A 1 198 ? 3.278 10.876 -18.339 1.00 86.25 198 LYS A N 1
ATOM 1592 C CA . LYS A 1 198 ? 4.173 10.523 -17.223 1.00 86.25 198 LYS A CA 1
ATOM 1593 C C . LYS A 1 198 ? 4.535 9.036 -17.298 1.00 86.25 198 LYS A C 1
ATOM 1595 O O . LYS A 1 198 ? 3.901 8.297 -18.040 1.00 86.25 198 LYS A O 1
ATOM 1600 N N . ASN A 1 199 ? 5.516 8.606 -16.503 1.00 81.94 199 ASN A N 1
ATOM 1601 C CA . ASN A 1 199 ? 5.985 7.209 -16.462 1.00 81.94 199 ASN A CA 1
ATOM 1602 C C . ASN A 1 199 ? 4.983 6.230 -15.829 1.00 81.94 199 ASN A C 1
ATOM 1604 O O . ASN A 1 199 ? 5.127 5.027 -15.979 1.00 81.94 199 ASN A O 1
ATOM 1608 N N . SER A 1 200 ? 3.991 6.738 -15.098 1.00 80.50 200 SER A N 1
ATOM 1609 C CA . SER A 1 200 ? 2.889 5.954 -14.547 1.00 80.50 200 SER A CA 1
ATOM 1610 C C . SER A 1 200 ? 1.602 6.769 -14.674 1.00 80.50 200 SER A C 1
ATOM 1612 O O . SER A 1 200 ? 1.649 8.001 -14.529 1.00 80.50 200 SER A O 1
ATOM 1614 N N . PRO A 1 201 ? 0.462 6.118 -14.960 1.00 74.94 201 PRO A N 1
ATOM 1615 C CA . PRO A 1 201 ? -0.835 6.780 -14.957 1.00 74.94 201 PRO A CA 1
ATOM 1616 C C . PRO A 1 201 ? -1.241 7.141 -13.523 1.00 74.94 201 PRO A C 1
ATOM 1618 O O . PRO A 1 201 ? -1.918 8.144 -13.296 1.00 74.94 201 PRO A O 1
ATOM 1621 N N . PHE A 1 202 ? -0.788 6.351 -12.550 1.00 77.19 202 PHE A N 1
ATOM 1622 C CA . PHE A 1 202 ? -1.233 6.415 -11.173 1.00 77.19 202 PHE A CA 1
ATOM 1623 C C . PHE A 1 202 ? -0.581 7.567 -10.413 1.00 77.19 202 PHE A C 1
ATOM 1625 O O . PHE A 1 202 ? 0.588 7.918 -10.586 1.00 77.19 202 PHE A O 1
ATOM 1632 N N . ASN A 1 203 ? -1.353 8.144 -9.503 1.00 68.88 203 ASN A N 1
ATOM 1633 C CA . ASN A 1 203 ? -0.841 9.037 -8.477 1.00 68.88 203 ASN A CA 1
ATOM 1634 C C . ASN A 1 203 ? -1.368 8.561 -7.115 1.00 68.88 203 ASN A C 1
ATOM 1636 O O . ASN A 1 203 ? -1.748 7.395 -6.967 1.00 68.88 203 ASN A O 1
ATOM 1640 N N . GLN A 1 204 ? -1.321 9.400 -6.080 1.00 62.75 204 GLN A N 1
ATOM 1641 C CA . GLN A 1 204 ? -1.881 8.999 -4.787 1.00 62.75 204 GLN A CA 1
ATOM 1642 C C . GLN A 1 204 ? -3.416 8.882 -4.836 1.00 62.75 204 GLN A C 1
ATOM 1644 O O . GLN A 1 204 ? -3.986 8.184 -3.996 1.00 62.75 204 GLN A O 1
ATOM 1649 N N . ARG A 1 205 ? -4.084 9.548 -5.795 1.00 78.44 205 ARG A N 1
ATOM 1650 C CA . ARG A 1 205 ? -5.498 9.334 -6.136 1.00 78.44 205 ARG A CA 1
ATOM 1651 C C . ARG A 1 205 ? -5.617 8.069 -6.966 1.00 78.44 205 ARG A C 1
ATOM 1653 O O . ARG A 1 205 ? -4.793 7.816 -7.847 1.00 78.44 205 ARG A O 1
ATOM 1660 N N . TYR A 1 206 ? -6.655 7.309 -6.658 1.00 83.50 206 TYR A N 1
ATOM 1661 C CA . TYR A 1 206 ? -7.006 6.122 -7.404 1.00 83.50 206 TYR A CA 1
ATOM 1662 C C . TYR A 1 206 ? -7.394 6.454 -8.845 1.00 83.50 206 TYR A C 1
ATOM 1664 O O . TYR A 1 206 ? -7.889 7.543 -9.147 1.00 83.50 206 TYR A O 1
ATOM 1672 N N . ILE A 1 207 ? -7.189 5.477 -9.715 1.00 89.44 207 ILE A N 1
ATOM 1673 C CA . ILE A 1 207 ? -7.785 5.395 -11.041 1.00 89.44 207 ILE A CA 1
ATOM 1674 C C . ILE A 1 207 ? -8.772 4.240 -11.002 1.00 89.44 207 ILE A C 1
ATOM 1676 O O . ILE A 1 207 ? -8.475 3.198 -10.421 1.00 89.44 207 ILE A O 1
ATOM 1680 N N . LYS A 1 208 ? -9.951 4.445 -11.582 1.00 93.00 208 LYS A N 1
ATOM 1681 C CA . LYS A 1 208 ? -10.893 3.359 -11.821 1.00 93.00 208 LYS A CA 1
ATOM 1682 C C . LYS A 1 208 ? -10.463 2.640 -13.095 1.00 93.00 208 LYS A C 1
ATOM 1684 O O . LYS A 1 208 ? -10.291 3.313 -14.107 1.00 93.00 208 LYS A O 1
ATOM 1689 N N . LEU A 1 209 ? -10.285 1.332 -12.993 1.00 94.69 209 LEU A N 1
ATOM 1690 C CA . LEU A 1 209 ? -10.048 0.447 -14.121 1.00 94.69 209 LEU A CA 1
ATOM 1691 C C . LEU A 1 209 ? -11.373 -0.173 -14.564 1.00 94.69 209 LEU A C 1
ATOM 1693 O O . LEU A 1 209 ? -12.275 -0.363 -13.732 1.00 94.69 209 LEU A O 1
ATOM 1697 N N . ASP A 1 210 ? -11.491 -0.465 -15.852 1.00 96.06 210 ASP A N 1
ATOM 1698 C CA . ASP A 1 210 ? -12.482 -1.428 -16.325 1.00 96.06 210 ASP A CA 1
ATOM 1699 C C . ASP A 1 210 ? -11.974 -2.876 -16.175 1.00 96.06 210 ASP A C 1
ATOM 1701 O O . ASP A 1 210 ? -10.906 -3.132 -15.611 1.00 96.06 210 ASP A O 1
ATOM 1705 N N . GLU A 1 211 ? -12.815 -3.831 -16.566 1.00 96.94 211 GLU A N 1
ATOM 1706 C CA . GLU A 1 211 ? -12.531 -5.260 -16.427 1.00 96.94 211 GLU A CA 1
ATOM 1707 C C . GLU A 1 211 ? -11.433 -5.718 -17.396 1.00 96.94 211 GLU A C 1
ATOM 1709 O O . GLU A 1 211 ? -10.534 -6.445 -16.984 1.00 96.94 211 GLU A O 1
ATOM 1714 N N . ASP A 1 212 ? -11.423 -5.207 -18.628 1.00 97.44 212 ASP A N 1
ATOM 1715 C CA . ASP A 1 212 ? -10.412 -5.545 -19.634 1.00 97.44 212 ASP A CA 1
ATOM 1716 C C . ASP A 1 212 ? -9.023 -5.027 -19.220 1.00 97.44 212 ASP A C 1
ATOM 1718 O O . ASP A 1 212 ? -8.023 -5.743 -19.312 1.00 97.44 212 ASP A O 1
ATOM 1722 N N . GLU A 1 213 ? -8.947 -3.797 -18.700 1.00 96.94 213 GLU A N 1
ATOM 1723 C CA . GLU A 1 213 ? -7.723 -3.212 -18.146 1.00 96.94 213 GLU A CA 1
ATOM 1724 C C . GLU A 1 213 ? -7.203 -4.021 -16.947 1.00 96.94 213 GLU A C 1
ATOM 1726 O O . GLU A 1 213 ? -5.990 -4.181 -16.779 1.00 96.94 213 GLU A O 1
ATOM 1731 N N . TYR A 1 214 ? -8.103 -4.531 -16.101 1.00 97.69 214 TYR A N 1
ATOM 1732 C CA . TYR A 1 214 ? -7.746 -5.376 -14.965 1.00 97.69 214 TYR A CA 1
ATOM 1733 C C . TYR A 1 214 ? -7.204 -6.736 -15.407 1.00 97.69 214 TYR A C 1
ATOM 1735 O O . TYR A 1 214 ? -6.117 -7.116 -14.968 1.00 97.69 214 TYR A O 1
ATOM 1743 N N . GLU A 1 215 ? -7.899 -7.433 -16.304 1.00 98.12 215 GLU A N 1
ATOM 1744 C CA . GLU A 1 215 ? -7.452 -8.724 -16.834 1.00 98.12 215 GLU A CA 1
ATOM 1745 C C . GLU A 1 215 ? -6.113 -8.593 -17.570 1.00 98.12 215 GLU A C 1
ATOM 1747 O O . GLU A 1 215 ? -5.205 -9.394 -17.356 1.00 98.12 215 GLU A O 1
ATOM 1752 N N . ALA A 1 216 ? -5.905 -7.513 -18.328 1.00 97.88 216 ALA A N 1
ATOM 1753 C CA . ALA A 1 216 ? -4.622 -7.247 -18.973 1.00 97.88 216 ALA A CA 1
ATOM 1754 C C . ALA A 1 216 ? -3.472 -7.033 -17.964 1.00 97.88 216 ALA A C 1
ATOM 1756 O O . ALA A 1 216 ? -2.331 -7.427 -18.226 1.00 97.88 216 ALA A O 1
ATOM 1757 N N . ILE A 1 217 ? -3.744 -6.444 -16.791 1.00 97.56 217 ILE A N 1
ATOM 1758 C CA . ILE A 1 217 ? -2.769 -6.363 -15.689 1.00 97.56 217 ILE A CA 1
ATOM 1759 C C . ILE A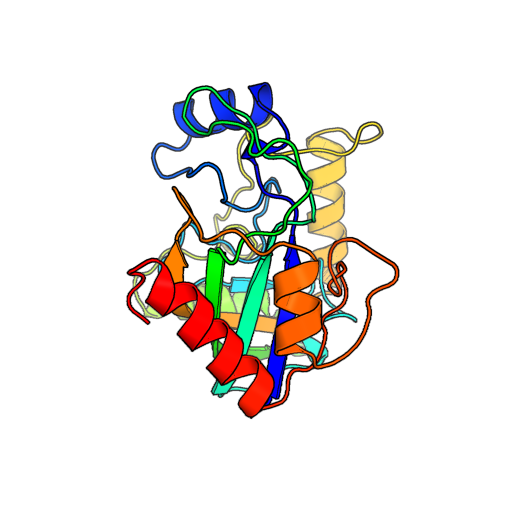 1 217 ? -2.475 -7.756 -15.124 1.00 97.56 217 ILE A C 1
ATOM 1761 O O . ILE A 1 217 ? -1.308 -8.054 -14.847 1.00 97.56 217 ILE A O 1
ATOM 1765 N N . LEU A 1 218 ? -3.501 -8.596 -14.950 1.00 98.12 218 LEU A N 1
ATOM 1766 C CA . LEU A 1 218 ? -3.334 -9.972 -14.478 1.00 98.12 218 LEU A CA 1
ATOM 1767 C C . LEU A 1 218 ? -2.498 -10.800 -15.457 1.00 98.12 218 LEU A C 1
ATOM 1769 O O . LEU A 1 218 ? -1.583 -11.510 -15.047 1.00 98.12 218 LEU A O 1
ATOM 1773 N N . ASP A 1 219 ? -2.755 -10.675 -16.751 1.00 98.00 219 ASP A N 1
ATOM 1774 C CA . ASP A 1 219 ? -2.001 -11.380 -17.783 1.00 98.00 219 ASP A CA 1
ATOM 1775 C C . ASP A 1 219 ? -0.552 -10.904 -17.863 1.00 98.00 219 ASP A C 1
ATOM 1777 O O . ASP A 1 219 ? 0.362 -11.721 -18.019 1.00 98.00 219 ASP A O 1
ATOM 1781 N N . HIS A 1 220 ? -0.316 -9.601 -17.669 1.00 96.94 220 HIS A N 1
ATOM 1782 C CA . HIS A 1 220 ? 1.040 -9.071 -17.565 1.00 96.94 220 HIS A CA 1
ATOM 1783 C C . HIS A 1 220 ? 1.797 -9.753 -16.431 1.00 96.94 220 HIS A C 1
ATOM 1785 O O . HIS A 1 220 ? 2.849 -10.322 -16.685 1.00 96.94 220 HIS A O 1
ATOM 1791 N N . ILE A 1 221 ? 1.277 -9.782 -15.202 1.00 96.56 221 ILE A N 1
ATOM 1792 C CA . ILE A 1 221 ? 1.997 -10.420 -14.084 1.00 96.56 221 ILE A CA 1
ATOM 1793 C C . ILE A 1 221 ? 2.121 -11.944 -14.232 1.00 96.56 221 ILE A C 1
ATOM 1795 O O . ILE A 1 221 ? 3.178 -12.490 -13.912 1.00 96.56 221 ILE A O 1
ATOM 1799 N N . LYS A 1 222 ? 1.121 -12.627 -14.808 1.00 97.19 222 LYS A N 1
ATOM 1800 C CA . LYS A 1 222 ? 1.212 -14.060 -15.148 1.00 97.19 222 LYS A CA 1
ATOM 1801 C C . LYS A 1 222 ? 2.343 -14.340 -16.140 1.00 97.19 222 LYS A C 1
ATOM 1803 O O . LYS A 1 222 ? 3.016 -15.361 -16.023 1.00 97.19 222 LYS A O 1
ATOM 1808 N N . SER A 1 223 ? 2.622 -13.422 -17.072 1.00 96.38 223 SER A N 1
ATOM 1809 C CA . SER A 1 223 ? 3.750 -13.552 -18.011 1.00 96.38 223 SER A CA 1
ATOM 1810 C C . SER A 1 223 ? 5.129 -13.522 -17.332 1.00 96.38 223 SER A C 1
ATOM 1812 O O . SER A 1 223 ? 6.102 -14.020 -17.896 1.00 96.38 223 SER A O 1
ATOM 1814 N N . PHE A 1 224 ? 5.207 -13.012 -16.098 1.00 93.81 224 PHE A N 1
ATOM 1815 C CA . PHE A 1 224 ? 6.396 -13.069 -15.239 1.00 93.81 224 PHE A CA 1
ATOM 1816 C C . PHE A 1 224 ? 6.386 -14.279 -14.288 1.00 93.81 224 PHE A C 1
ATOM 1818 O O . PHE A 1 224 ? 7.278 -14.406 -13.450 1.00 93.81 224 PHE A O 1
ATOM 1825 N N . GLY A 1 225 ? 5.405 -15.176 -14.420 1.00 95.50 225 GLY A N 1
ATOM 1826 C CA . GLY A 1 225 ? 5.264 -16.382 -13.606 1.00 95.50 225 GLY A CA 1
ATOM 1827 C C . GLY A 1 225 ? 4.573 -16.169 -12.258 1.00 95.50 225 GLY A C 1
ATOM 1828 O O . GLY A 1 225 ? 4.607 -17.072 -11.425 1.00 95.50 225 GLY A O 1
ATOM 1829 N N . GLU A 1 226 ? 3.959 -15.006 -12.023 1.00 94.69 226 GLU A N 1
ATOM 1830 C CA . GLU A 1 226 ? 3.162 -14.780 -10.813 1.00 94.69 226 GLU A CA 1
ATOM 1831 C C . GLU A 1 226 ? 1.870 -15.609 -10.841 1.00 94.69 226 GLU A C 1
ATOM 1833 O O . GLU A 1 226 ? 1.258 -15.806 -11.894 1.00 94.69 226 GLU A O 1
ATOM 1838 N N . GLN A 1 227 ? 1.436 -16.065 -9.665 1.00 92.44 227 GLN A N 1
ATOM 1839 C CA . GLN A 1 227 ? 0.156 -16.746 -9.471 1.00 92.44 227 GLN A CA 1
ATOM 1840 C C . GLN A 1 227 ? -0.835 -15.782 -8.818 1.00 92.44 227 GLN A C 1
ATOM 1842 O O . GLN A 1 227 ? -0.529 -15.198 -7.774 1.00 92.44 227 GLN A O 1
ATOM 1847 N N . VAL A 1 228 ? -2.005 -15.622 -9.440 1.00 87.06 228 VAL A N 1
ATOM 1848 C CA . VAL A 1 228 ? -3.120 -14.782 -8.976 1.00 87.06 228 VAL A CA 1
ATOM 1849 C C . VAL A 1 228 ? -4.415 -15.563 -9.042 1.00 87.06 228 VAL A C 1
ATOM 1851 O O . VAL A 1 228 ? -4.584 -16.290 -10.047 1.00 87.06 228 VAL A O 1
#

pLDDT: mean 90.44, std 7.38, range [57.53, 98.12]

Secondary structure (DSSP, 8-state):
--EEEEEE-BGGGSHHHHHHHHHH-TT--TTSB-SSS-SS-TTSSS-EEEGGGTIIIIITT--TT-EEEEEEPSB---BTTB---SS-BEEEEEEEEEEEEEE--SSS-HHHHHHHHHHHTT-PPPTT--SSS-PPPPTTSS---TT--HHHHHHHHHHHHTT--EEEEEEEEEE-SSSPPEE-HHHHHHHTTS--SSS-S--SS-EEE-HHHHHHHHHHHHHTT---

Radius of gyration: 17.27 Å; chains: 1; bounding box: 44×36×47 Å

Foldseek 3Di:
DWEKEAEAAFLLVDVQLQVVQCVVPVLRFRRFGQALQGAQLPSFQWTKHFCLLQVVFPFVPDDAFYKYWYKYFFDQRDDPQDHGPVGTWIFTFFIKGFHDKFFDDPVGASLRVQCVVCVVVVTHDGLLSPDDPRGGHDASNHDDDPPDHPVRSVVSSVVSSVVGRMMTIIHTPDGDRHDTDIDFQVLCCVLVVHHDPDRDPHHRHIDIDDPSSVVSVVVSRVVVVGDD